Protein AF-Q6WU86-F1 (afdb_monomer_lite)

Secondary structure (DSSP, 8-state):
-HHHHHHHHSSTTS-------------EEEEE-TTS-EEEEESS---EEE--HHHHHHHHHTT-GGGEEE--HHHHH-HHHHHH-GGGGGSB--EETTEE-HHHHHHT--SEEEESSHHHHHHHHHTT--EEE---SSHHHHHHHHHHHHHHH-TTHHHHHHHHHHHHHHHHHHHHHHGGG-S---------SGGGG-

InterPro domains:
  IPR050902 ABC Transporter Solute-Binding [PTHR30535] (2-191)

Foldseek 3Di:
DVVVVVVVVVVVVPPPPPPPPPPVPQDWDWAQFLVRDTFIFGPAFQAEAEADPVVVVLCLLLVNPNRYQEYAPCLLPPPVSCVSPVCSVVHHHQDDPSDGVLVSVVVSVGREYEDADPVVQVSCVVSVHGYHYLDDDDLVSVLVSSCRVLSNNDDCSNVSSVVVNVVSVVVVVVVVVVCVPDPDDDDDDDDPDPVSVD

Radius of gyration: 25.59 Å; chains: 1; bounding box: 46×31×106 Å

Organism: Limosilactobacillus reuteri (NCBI:txid1598)

Sequence (198 aa):
MMKKLLKLLAIFLLFSSIVSSSAMASSTRTVTDMTGEKVKIPNKVNRVADLWHANNQVVLLLGGQNKLVATTPLVKKQHWFTVVDPKIVKVAAPLAGNQIQVEELVKTKSDVVIASDQAQIKESRQAKLPTINAMYTDFTGLKKSVTLTANVLGGNSPRIARPYNKELTNNINLVKQHLKSRESTPTVLHIVNSTDLT

pLDDT: mean 90.06, std 17.12, range [40.56, 98.88]

Structure (mmCIF, N/CA/C/O backbone):
data_AF-Q6WU86-F1
#
_entry.id   AF-Q6WU86-F1
#
loop_
_atom_site.group_PDB
_atom_site.id
_atom_site.type_symbol
_atom_site.label_atom_id
_atom_site.label_alt_id
_atom_site.label_comp_id
_atom_site.label_asym_id
_atom_site.label_entity_id
_atom_site.label_seq_id
_atom_site.pdbx_PDB_ins_code
_atom_site.Cartn_x
_atom_site.Cartn_y
_atom_site.Cartn_z
_atom_site.occupancy
_atom_site.B_iso_or_equiv
_atom_site.auth_seq_id
_atom_site.auth_comp_id
_atom_site.auth_asym_id
_atom_site.auth_atom_id
_atom_site.pdbx_PDB_model_num
ATOM 1 N N . MET A 1 1 ? -21.569 -2.988 76.152 1.00 52.91 1 MET A N 1
ATOM 2 C CA . MET A 1 1 ? -21.979 -3.601 74.863 1.00 52.91 1 MET A CA 1
ATOM 3 C C . MET A 1 1 ? -21.631 -2.776 73.615 1.00 52.91 1 MET A C 1
ATOM 5 O O . MET A 1 1 ? -21.319 -3.381 72.601 1.00 52.91 1 MET A O 1
ATOM 9 N N . MET A 1 2 ? -21.571 -1.438 73.660 1.00 51.06 2 MET A N 1
ATOM 10 C CA . MET A 1 2 ? -21.351 -0.595 72.460 1.00 51.06 2 MET A CA 1
ATOM 11 C C . MET A 1 2 ? -19.929 -0.607 71.854 1.00 51.06 2 MET A C 1
ATOM 13 O O . MET A 1 2 ? -19.769 -0.310 70.677 1.00 51.06 2 MET A O 1
ATOM 17 N N . LYS A 1 3 ? -18.885 -1.013 72.595 1.00 41.66 3 LYS A N 1
ATOM 18 C CA . LYS A 1 3 ? -17.504 -1.082 72.059 1.00 41.66 3 LYS A CA 1
ATOM 19 C C . LYS A 1 3 ? -17.223 -2.321 71.191 1.00 41.66 3 LYS A C 1
ATOM 21 O O . LYS A 1 3 ? -16.278 -2.306 70.410 1.00 41.66 3 LYS A O 1
ATOM 26 N N . LYS A 1 4 ? -18.035 -3.384 71.306 1.00 46.50 4 LYS A N 1
ATOM 27 C CA . LYS A 1 4 ? -17.938 -4.575 70.436 1.00 46.50 4 LYS A CA 1
ATOM 28 C C . LYS A 1 4 ? -18.699 -4.391 69.116 1.00 46.50 4 LYS A C 1
ATOM 30 O O . LYS A 1 4 ? -18.281 -4.948 68.111 1.00 46.50 4 LYS A O 1
ATOM 35 N N . LEU A 1 5 ? -19.736 -3.548 69.102 1.00 44.44 5 LEU A N 1
ATOM 36 C CA . LEU A 1 5 ? -20.520 -3.239 67.901 1.00 44.44 5 LEU A CA 1
ATOM 37 C C . LEU A 1 5 ? -19.773 -2.296 66.937 1.00 44.44 5 LEU A C 1
ATOM 39 O O . LEU A 1 5 ? -19.881 -2.437 65.725 1.00 44.44 5 LEU A O 1
ATOM 43 N N . LEU A 1 6 ? -18.923 -1.406 67.466 1.00 42.81 6 LEU A N 1
ATOM 44 C CA . LEU A 1 6 ? -18.114 -0.488 66.653 1.00 42.81 6 LEU A CA 1
ATOM 45 C C . LEU A 1 6 ? -16.951 -1.180 65.915 1.00 42.81 6 LEU A C 1
ATOM 47 O O . LEU A 1 6 ? -16.523 -0.719 64.863 1.00 42.81 6 LEU A O 1
ATOM 51 N N . LYS A 1 7 ? -16.464 -2.319 66.429 1.00 40.56 7 LYS A N 1
ATOM 52 C CA . LYS A 1 7 ? -15.441 -3.132 65.747 1.00 40.56 7 LYS A CA 1
ATOM 53 C C . LYS A 1 7 ? -16.012 -3.999 64.624 1.00 40.56 7 LYS A C 1
ATOM 55 O O . LYS A 1 7 ? -15.258 -4.394 63.746 1.00 40.56 7 LYS A O 1
ATOM 60 N N . LEU A 1 8 ? -17.322 -4.261 64.624 1.00 41.22 8 LEU A N 1
ATOM 61 C CA . LEU A 1 8 ? -17.974 -5.035 63.565 1.00 41.22 8 LEU A CA 1
ATOM 62 C C . LEU A 1 8 ? -18.318 -4.175 62.337 1.00 41.22 8 LEU A C 1
ATOM 64 O O . LEU A 1 8 ? -18.324 -4.684 61.223 1.00 41.22 8 LEU A O 1
ATOM 68 N N . LEU A 1 9 ? -18.522 -2.864 62.517 1.00 40.94 9 LEU A N 1
ATOM 69 C CA . LEU A 1 9 ? -18.795 -1.931 61.414 1.00 40.94 9 LEU A CA 1
ATOM 70 C C . LEU A 1 9 ? -17.520 -1.453 60.688 1.00 40.94 9 LEU A C 1
ATOM 72 O O . LEU A 1 9 ? -17.581 -1.043 59.535 1.00 40.94 9 LEU A O 1
ATOM 76 N N . ALA A 1 10 ? -16.351 -1.558 61.329 1.00 43.94 10 ALA A N 1
ATOM 77 C CA . ALA A 1 10 ? -15.060 -1.209 60.727 1.00 43.94 10 ALA A CA 1
ATOM 78 C C . ALA A 1 10 ? -14.467 -2.322 59.837 1.00 43.94 10 ALA A C 1
ATOM 80 O O . ALA A 1 10 ? -13.542 -2.066 59.074 1.00 43.94 10 ALA A O 1
ATOM 81 N N . ILE A 1 11 ? -14.996 -3.548 59.908 1.00 46.47 11 ILE A N 1
ATOM 82 C CA . ILE A 1 11 ? -14.493 -4.694 59.127 1.00 46.47 11 ILE A CA 1
ATOM 83 C C . ILE A 1 11 ? -15.208 -4.815 57.770 1.00 46.47 11 ILE A C 1
ATOM 85 O O . ILE A 1 11 ? -14.659 -5.395 56.838 1.00 46.47 11 ILE A O 1
ATOM 89 N N . PHE A 1 12 ? -16.378 -4.188 57.600 1.00 41.75 12 PHE A N 1
ATOM 90 C CA . PHE A 1 12 ? -17.092 -4.182 56.317 1.00 41.75 12 PHE A CA 1
ATOM 91 C C . PHE A 1 12 ? -16.649 -3.053 55.362 1.00 41.75 12 PHE A C 1
ATOM 93 O O . PHE A 1 12 ? -16.987 -3.068 54.184 1.00 41.75 12 PHE A O 1
ATOM 100 N N . LEU A 1 13 ? -15.848 -2.092 55.839 1.00 44.41 13 LEU A N 1
ATOM 101 C CA . LEU A 1 13 ? -15.359 -0.947 55.051 1.00 44.41 13 LEU A CA 1
ATOM 102 C C . LEU A 1 13 ? -13.945 -1.133 54.471 1.00 44.41 13 LEU A C 1
ATOM 104 O O . LEU A 1 13 ? -13.414 -0.217 53.852 1.00 44.41 13 LEU A O 1
ATOM 108 N N . LEU A 1 14 ? -13.344 -2.319 54.617 1.00 44.25 14 LEU A N 1
ATOM 109 C CA . LEU A 1 14 ? -12.006 -2.636 54.088 1.00 44.25 14 LEU A CA 1
ATOM 110 C C . LEU A 1 14 ? -12.009 -3.572 52.868 1.00 44.25 14 LEU A C 1
ATOM 112 O O . LEU A 1 14 ? -10.943 -3.945 52.388 1.00 44.25 14 LEU A O 1
ATOM 116 N N . PHE A 1 15 ? -13.184 -3.906 52.322 1.00 50.41 15 PHE A N 1
ATOM 117 C CA . PHE A 1 15 ? -13.311 -4.759 51.131 1.00 50.41 15 PHE A CA 1
ATOM 118 C C . PHE A 1 15 ? -13.720 -4.019 49.852 1.00 50.41 15 PHE A C 1
ATOM 120 O O . PHE A 1 15 ? -14.072 -4.654 48.862 1.00 50.41 15 PHE A O 1
ATOM 127 N N . SER A 1 16 ? -13.588 -2.689 49.809 1.00 48.38 16 SER A N 1
ATOM 128 C CA . SER A 1 16 ? -13.539 -1.970 48.530 1.00 48.38 16 SER A CA 1
ATOM 129 C C . SER A 1 16 ? -12.133 -2.096 47.944 1.00 48.38 16 SER A C 1
ATOM 131 O O . SER A 1 16 ? -11.390 -1.122 47.822 1.00 48.38 16 SER A O 1
ATOM 133 N N . SER A 1 17 ? -11.753 -3.332 47.613 1.00 49.44 17 SER A N 1
ATOM 134 C CA . SER A 1 17 ? -10.652 -3.579 46.695 1.00 49.44 17 SER A CA 1
ATOM 135 C C . SER A 1 17 ? -11.067 -2.954 45.371 1.00 49.44 17 SER A C 1
ATOM 137 O O . SER A 1 17 ? -11.941 -3.447 44.662 1.00 49.44 17 SER A O 1
ATOM 139 N N . ILE A 1 18 ? -10.495 -1.783 45.099 1.00 52.53 18 ILE A N 1
ATOM 140 C CA . ILE A 1 18 ? -10.546 -1.146 43.795 1.00 52.53 18 ILE A CA 1
ATOM 141 C C . ILE A 1 18 ? -10.041 -2.202 42.822 1.00 52.53 18 ILE A C 1
ATOM 143 O O . ILE A 1 18 ? -8.855 -2.537 42.788 1.00 52.53 18 ILE A O 1
ATOM 147 N N . VAL A 1 19 ? -10.985 -2.774 42.083 1.00 48.12 19 VAL A N 1
ATOM 148 C CA . VAL A 1 19 ? -10.733 -3.593 40.913 1.00 48.12 19 VAL A CA 1
ATOM 149 C C . VAL A 1 19 ? -10.108 -2.635 39.914 1.00 48.12 19 VAL A C 1
ATOM 151 O O . VAL A 1 19 ? -10.794 -1.990 39.122 1.00 48.12 19 VAL A O 1
ATOM 154 N N . SER A 1 20 ? -8.791 -2.468 40.016 1.00 46.88 20 SER A N 1
ATOM 155 C CA . SER A 1 20 ? -7.985 -1.842 38.985 1.00 46.88 20 SER A CA 1
ATOM 156 C C . SER A 1 20 ? -8.167 -2.710 37.756 1.00 46.88 20 SER A C 1
ATOM 158 O O . SER A 1 20 ? -7.482 -3.714 37.577 1.00 46.88 20 SER A O 1
ATOM 160 N N . SER A 1 21 ? -9.151 -2.345 36.937 1.00 47.00 21 SER A N 1
ATOM 161 C CA . SER A 1 21 ? -9.237 -2.782 35.558 1.00 47.00 21 SER A CA 1
ATOM 162 C C . SER A 1 21 ? -7.958 -2.279 34.915 1.00 47.00 21 SER A C 1
ATOM 164 O O . SER A 1 21 ? -7.876 -1.136 34.469 1.00 47.00 21 SER A O 1
ATOM 166 N N . SER A 1 22 ? -6.924 -3.115 34.936 1.00 45.56 22 SER A N 1
ATOM 167 C CA . SER A 1 22 ? -5.793 -2.993 34.044 1.00 45.56 22 SER A CA 1
ATOM 168 C C . SER A 1 22 ? -6.378 -3.144 32.648 1.00 45.56 22 SER A C 1
ATOM 170 O O . SER A 1 22 ? -6.469 -4.234 32.091 1.00 45.56 22 SER A O 1
ATOM 172 N N . ALA A 1 23 ? -6.852 -2.024 32.096 1.00 47.72 23 ALA A N 1
ATOM 173 C CA . ALA A 1 23 ? -7.007 -1.858 30.671 1.00 47.72 23 ALA A CA 1
ATOM 174 C C . ALA A 1 23 ? -5.635 -2.217 30.118 1.00 47.72 23 ALA A C 1
ATOM 176 O O . ALA A 1 23 ? -4.678 -1.458 30.264 1.00 47.72 23 ALA A O 1
ATOM 177 N N . MET A 1 24 ? -5.521 -3.456 29.647 1.00 46.59 24 MET A N 1
ATOM 178 C CA . MET A 1 24 ? -4.310 -4.037 29.110 1.00 46.59 24 MET A CA 1
ATOM 179 C C . MET A 1 24 ? -3.939 -3.104 27.967 1.00 46.59 24 MET A C 1
ATOM 181 O O . MET A 1 24 ? -4.577 -3.138 26.916 1.00 46.59 24 MET A O 1
ATOM 185 N N . ALA A 1 25 ? -3.030 -2.161 28.229 1.00 54.78 25 ALA A N 1
ATOM 186 C CA . ALA A 1 25 ? -2.656 -1.156 27.257 1.00 54.78 25 ALA A CA 1
ATOM 187 C C . ALA A 1 25 ? -2.208 -1.946 26.036 1.00 54.78 25 ALA A C 1
ATOM 189 O O . ALA A 1 25 ? -1.242 -2.708 26.123 1.00 54.78 25 ALA A O 1
ATOM 190 N N . SER A 1 26 ? -2.983 -1.866 24.950 1.00 63.44 26 SER A N 1
ATOM 191 C CA . SER A 1 26 ? -2.703 -2.631 23.744 1.00 63.44 26 SER A CA 1
ATOM 192 C C . SER A 1 26 ? -1.291 -2.269 23.329 1.00 63.44 26 SER A C 1
ATOM 194 O O . SER A 1 26 ? -1.040 -1.148 22.886 1.00 63.44 26 SER A O 1
ATOM 196 N N . SER A 1 27 ? -0.363 -3.198 23.550 1.00 88.25 27 SER A N 1
ATOM 197 C CA . SER A 1 27 ? 1.049 -2.965 23.289 1.00 88.25 27 SER A CA 1
ATOM 198 C C . SER A 1 27 ? 1.215 -2.462 21.852 1.00 88.25 27 SER A C 1
ATOM 200 O O . SER A 1 27 ? 0.609 -2.995 20.918 1.00 88.25 27 SER A O 1
ATOM 202 N N . THR A 1 28 ? 1.957 -1.370 21.690 1.00 96.06 28 THR A N 1
ATOM 203 C CA . THR A 1 28 ? 2.198 -0.737 20.389 1.00 96.06 28 THR A CA 1
ATOM 204 C C . THR A 1 28 ? 3.629 -0.990 19.947 1.00 96.06 28 THR A C 1
ATOM 206 O O . THR A 1 28 ? 4.515 -1.228 20.768 1.00 96.06 28 THR A O 1
ATOM 209 N N . ARG A 1 29 ? 3.853 -0.892 18.639 1.00 96.75 29 ARG A N 1
ATOM 210 C CA . ARG A 1 29 ? 5.178 -0.846 18.023 1.00 96.75 29 ARG A CA 1
ATOM 211 C C . ARG A 1 29 ? 5.266 0.324 17.068 1.00 96.75 29 ARG A C 1
ATOM 213 O O . ARG A 1 29 ? 4.264 0.776 16.515 1.00 96.75 29 ARG A O 1
ATOM 220 N N . THR A 1 30 ? 6.489 0.769 16.843 1.00 97.69 30 THR A N 1
ATOM 221 C CA . THR A 1 30 ? 6.784 1.827 15.884 1.00 97.69 30 THR A CA 1
ATOM 222 C C . THR A 1 30 ? 7.160 1.220 14.542 1.00 97.69 30 THR A C 1
ATOM 224 O O . THR A 1 30 ? 7.946 0.276 14.474 1.00 97.69 30 THR A O 1
ATOM 227 N N . VAL A 1 31 ? 6.622 1.794 13.474 1.00 97.62 31 VAL A N 1
ATOM 228 C CA . VAL A 1 31 ? 7.016 1.535 12.091 1.00 97.62 31 VAL A CA 1
ATOM 229 C C . VAL A 1 31 ? 7.497 2.851 11.488 1.00 97.62 31 VAL A C 1
ATOM 231 O O . VAL A 1 31 ? 6.925 3.899 11.771 1.00 97.62 31 VAL A O 1
ATOM 234 N N . THR A 1 32 ? 8.555 2.804 10.685 1.00 98.38 32 THR A N 1
ATOM 235 C CA . THR A 1 32 ? 9.000 3.952 9.888 1.00 98.38 32 THR A CA 1
ATOM 236 C C . THR A 1 32 ? 8.416 3.828 8.491 1.00 98.38 32 THR A C 1
ATOM 238 O O . THR A 1 32 ? 8.629 2.804 7.842 1.00 98.38 32 THR A O 1
ATOM 241 N N . ASP A 1 33 ? 7.656 4.827 8.058 1.00 98.38 33 ASP A N 1
ATOM 242 C CA . ASP A 1 33 ? 6.978 4.811 6.764 1.00 98.38 33 ASP A CA 1
ATOM 243 C C . ASP A 1 33 ? 7.895 5.259 5.606 1.00 98.38 33 ASP A C 1
ATOM 245 O O . ASP A 1 33 ? 9.083 5.534 5.802 1.00 98.38 33 ASP A O 1
ATOM 249 N N . MET A 1 34 ? 7.365 5.316 4.380 1.00 98.25 34 MET A N 1
ATOM 250 C CA . MET A 1 34 ? 8.151 5.654 3.183 1.00 98.25 34 MET A CA 1
ATOM 251 C C . MET A 1 34 ? 8.659 7.104 3.151 1.00 98.25 34 MET A C 1
ATOM 253 O O . MET A 1 34 ? 9.551 7.410 2.361 1.00 98.25 34 MET A O 1
ATOM 257 N N . THR A 1 35 ? 8.144 7.980 4.020 1.00 97.31 35 THR A N 1
ATOM 258 C CA . THR A 1 35 ? 8.614 9.367 4.187 1.00 97.31 35 THR A CA 1
ATOM 259 C C . THR A 1 35 ? 9.615 9.527 5.332 1.00 97.31 35 THR A C 1
ATOM 261 O O . THR A 1 35 ? 10.158 10.610 5.532 1.00 97.31 35 THR A O 1
ATOM 264 N N . GLY A 1 36 ? 9.901 8.448 6.070 1.00 97.56 36 GLY A N 1
ATOM 265 C CA . GLY A 1 36 ? 10.776 8.468 7.243 1.00 97.56 36 GLY A CA 1
ATOM 266 C C . GLY A 1 36 ? 10.044 8.766 8.554 1.00 97.56 36 GLY A C 1
ATOM 267 O O . GLY A 1 36 ? 10.675 8.794 9.615 1.00 97.56 36 GLY A O 1
ATOM 268 N N . GLU A 1 37 ? 8.723 8.943 8.523 1.00 97.56 37 GLU A N 1
ATOM 269 C CA . GLU A 1 37 ? 7.938 9.226 9.717 1.00 97.56 37 GLU A CA 1
ATOM 270 C C . GLU A 1 37 ? 7.780 7.979 10.594 1.00 97.56 37 GLU A C 1
ATOM 272 O O . GLU A 1 37 ? 7.515 6.876 10.114 1.00 97.56 37 GLU A O 1
ATOM 277 N N . LYS A 1 38 ? 7.937 8.150 11.911 1.00 98.00 38 LYS A N 1
ATOM 278 C CA . LYS A 1 38 ? 7.746 7.091 12.908 1.00 98.00 38 LYS A CA 1
ATOM 279 C C . LYS A 1 38 ? 6.293 7.060 13.371 1.00 98.00 38 LYS A C 1
ATOM 281 O O . LYS A 1 38 ? 5.867 7.913 14.144 1.00 98.00 38 LYS A O 1
ATOM 286 N N . VAL A 1 39 ? 5.564 6.025 12.978 1.00 98.12 39 VAL A N 1
ATOM 287 C CA . VAL A 1 39 ? 4.147 5.842 13.301 1.00 98.12 39 VAL A CA 1
ATOM 288 C C . VAL A 1 39 ? 3.987 4.716 14.318 1.00 98.12 39 VAL A C 1
ATOM 290 O O . VAL A 1 39 ? 4.493 3.609 14.122 1.00 98.12 39 VAL A O 1
ATOM 293 N N . LYS A 1 40 ? 3.277 4.986 15.418 1.00 98.00 40 LYS A N 1
ATOM 294 C CA . LYS A 1 40 ? 2.908 3.965 16.408 1.00 98.00 40 LYS A CA 1
ATOM 295 C C . LYS A 1 40 ? 1.645 3.241 15.951 1.00 98.00 40 LYS A C 1
ATOM 297 O O . LYS A 1 40 ? 0.620 3.879 15.743 1.00 98.00 40 LYS A O 1
ATOM 302 N N . ILE A 1 41 ? 1.714 1.920 15.847 1.00 98.12 41 ILE A N 1
ATOM 303 C CA . ILE A 1 41 ? 0.589 1.043 15.498 1.00 98.12 41 ILE A CA 1
ATOM 304 C C . ILE A 1 41 ? 0.440 -0.068 16.549 1.00 98.12 41 ILE A C 1
ATOM 306 O O . ILE A 1 41 ? 1.401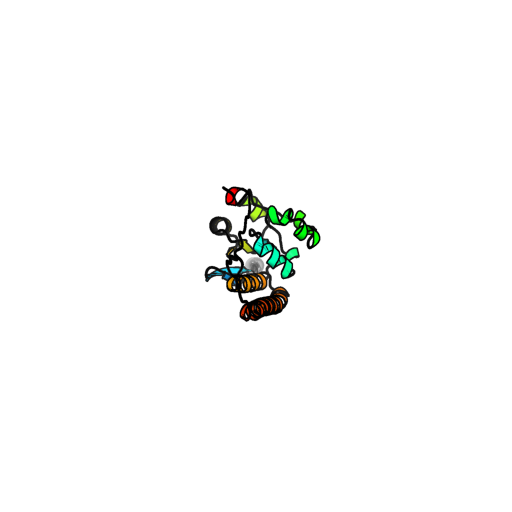 -0.350 17.274 1.00 98.12 41 ILE A O 1
ATOM 310 N N . PRO A 1 42 ? -0.722 -0.734 16.654 1.00 97.44 42 PRO A N 1
ATOM 311 C CA . PRO A 1 42 ? -0.864 -1.905 17.516 1.00 97.44 42 PRO A CA 1
ATOM 312 C C . PRO A 1 42 ? 0.156 -3.002 17.177 1.00 97.44 42 PRO A C 1
ATOM 314 O O . PRO A 1 42 ? 0.507 -3.215 16.013 1.00 97.44 42 PRO A O 1
ATOM 317 N N . ASN A 1 43 ? 0.612 -3.752 18.186 1.00 95.75 43 ASN A N 1
ATOM 318 C CA . ASN A 1 43 ? 1.530 -4.875 17.973 1.00 95.75 43 ASN A CA 1
ATOM 319 C C . ASN A 1 43 ? 0.947 -5.921 17.020 1.00 95.75 43 ASN A C 1
ATOM 321 O O . ASN A 1 43 ? 1.658 -6.439 16.157 1.00 95.75 43 ASN A O 1
ATOM 325 N N . LYS A 1 44 ? -0.359 -6.182 17.133 1.00 97.00 44 LYS A N 1
ATOM 326 C CA . LYS A 1 44 ? -1.104 -7.063 16.236 1.00 97.00 44 LYS A CA 1
ATOM 327 C C . LYS A 1 44 ? -2.105 -6.248 15.422 1.00 97.00 44 LYS A C 1
ATOM 329 O O . LYS A 1 44 ? -3.083 -5.756 15.968 1.00 97.00 44 LYS A O 1
ATOM 334 N N . VAL A 1 45 ? -1.873 -6.170 14.115 1.00 98.25 45 VAL A N 1
ATOM 335 C CA . VAL A 1 45 ? -2.789 -5.556 13.145 1.00 98.25 45 VAL A CA 1
ATOM 336 C C . VAL A 1 45 ? -3.717 -6.631 12.585 1.00 98.25 45 VAL A C 1
ATOM 338 O O . VAL A 1 45 ? -3.249 -7.623 12.017 1.00 98.25 45 VAL A O 1
ATOM 341 N N . ASN A 1 46 ? -5.024 -6.441 12.729 1.00 98.25 46 ASN A N 1
ATOM 342 C CA . ASN A 1 46 ? -6.078 -7.304 12.191 1.00 98.25 46 ASN A CA 1
ATOM 343 C C . ASN A 1 46 ? -6.988 -6.570 11.197 1.00 98.25 46 ASN A C 1
ATOM 345 O O . ASN A 1 46 ? -7.639 -7.231 10.394 1.00 98.25 46 ASN A O 1
ATOM 349 N N . ARG A 1 47 ? -7.037 -5.235 11.249 1.00 98.75 47 ARG A N 1
ATOM 350 C CA . ARG A 1 47 ? -7.904 -4.386 10.427 1.00 98.75 47 ARG A CA 1
ATOM 351 C C . ARG A 1 47 ? -7.070 -3.307 9.739 1.00 98.75 47 ARG A C 1
ATOM 353 O O . ARG A 1 47 ? -6.529 -2.430 10.403 1.00 98.75 47 ARG A O 1
ATOM 360 N N . VAL A 1 48 ? -6.971 -3.362 8.419 1.00 98.88 48 VAL A N 1
ATOM 361 C CA . VAL A 1 48 ? -6.230 -2.404 7.590 1.00 98.88 48 VAL A CA 1
ATOM 362 C C . VAL A 1 48 ? -7.207 -1.654 6.698 1.00 98.88 48 VAL A C 1
ATOM 364 O O . VAL A 1 48 ? -8.006 -2.270 5.994 1.00 98.88 48 VAL A O 1
ATOM 367 N N . ALA A 1 49 ? -7.136 -0.330 6.723 1.00 98.81 49 ALA A N 1
ATOM 368 C CA . ALA A 1 49 ? -7.736 0.510 5.698 1.00 98.81 49 ALA A CA 1
ATOM 369 C C . ALA A 1 49 ? -6.646 0.883 4.688 1.00 98.81 49 ALA A C 1
ATOM 371 O O . ALA A 1 49 ? -5.704 1.579 5.047 1.00 98.81 49 ALA A O 1
ATOM 372 N N . ASP A 1 50 ? -6.738 0.407 3.449 1.00 98.69 50 ASP A N 1
ATOM 373 C CA . ASP A 1 50 ? -5.755 0.708 2.404 1.00 98.69 50 ASP A CA 1
ATOM 374 C C . ASP A 1 50 ? -6.370 1.604 1.326 1.00 98.69 50 ASP A C 1
ATOM 376 O O . ASP A 1 50 ? -7.103 1.151 0.442 1.00 98.69 50 ASP A O 1
ATOM 380 N N . LEU A 1 51 ? -6.064 2.895 1.413 1.00 98.38 51 LEU A N 1
ATOM 381 C CA . LEU A 1 51 ? -6.613 3.944 0.562 1.00 98.38 51 LEU A CA 1
ATOM 382 C C . LEU A 1 51 ? -5.809 4.146 -0.730 1.00 98.38 51 LEU A C 1
ATOM 384 O O . LEU A 1 51 ? -6.111 5.061 -1.493 1.00 98.38 51 LEU A O 1
ATOM 388 N N . TRP A 1 52 ? -4.819 3.291 -1.023 1.00 97.69 52 TRP A N 1
ATOM 389 C CA . TRP A 1 52 ? -4.009 3.407 -2.233 1.00 97.69 52 TRP A CA 1
ATOM 390 C C . TRP A 1 52 ? -4.108 2.181 -3.145 1.00 97.69 52 TRP A C 1
ATOM 392 O O . TRP A 1 52 ? -3.823 1.046 -2.758 1.00 97.69 52 TRP A O 1
ATOM 402 N N . HIS A 1 53 ? -4.466 2.410 -4.412 1.00 95.06 53 HIS A N 1
ATOM 403 C CA . HIS A 1 53 ? -4.699 1.345 -5.392 1.00 95.06 53 HIS A CA 1
ATOM 404 C C . HIS A 1 53 ? -3.512 0.385 -5.555 1.00 95.06 53 HIS A C 1
ATOM 406 O O . HIS A 1 53 ? -3.714 -0.825 -5.642 1.00 95.06 53 HIS A O 1
ATOM 412 N N . ALA A 1 54 ? -2.283 0.908 -5.600 1.00 96.25 54 ALA A N 1
ATOM 413 C CA . ALA A 1 54 ? -1.099 0.085 -5.834 1.00 96.25 54 ALA A CA 1
ATOM 414 C C . ALA A 1 54 ? -0.767 -0.795 -4.619 1.00 96.25 54 ALA A C 1
ATOM 416 O O . ALA A 1 54 ? -0.485 -1.983 -4.776 1.00 96.25 54 ALA A O 1
ATOM 417 N N . ASN A 1 55 ? -0.879 -0.257 -3.399 1.00 98.31 55 ASN A N 1
ATOM 418 C CA . ASN A 1 55 ? -0.586 -1.034 -2.196 1.00 98.31 55 ASN A CA 1
ATOM 419 C C . ASN A 1 55 ? -1.637 -2.111 -1.905 1.00 98.31 55 ASN A C 1
ATOM 421 O O . ASN A 1 55 ? -1.275 -3.159 -1.378 1.00 98.31 55 ASN A O 1
ATOM 425 N N . ASN A 1 56 ? -2.884 -1.956 -2.358 1.00 98.25 56 ASN A N 1
ATOM 426 C CA . ASN A 1 56 ? -3.872 -3.035 -2.252 1.00 98.25 56 ASN A CA 1
ATOM 427 C C . ASN A 1 56 ? -3.398 -4.321 -2.964 1.00 98.25 56 ASN A C 1
ATOM 429 O O . ASN A 1 56 ? -3.638 -5.427 -2.479 1.00 98.25 56 ASN A O 1
ATOM 433 N N . GLN A 1 57 ? -2.663 -4.195 -4.077 1.00 97.69 57 GLN A N 1
ATOM 434 C CA . GLN A 1 57 ? -2.056 -5.339 -4.775 1.00 97.69 57 GLN A CA 1
ATOM 435 C C . GLN A 1 57 ? -0.926 -5.966 -3.948 1.00 97.69 57 GLN A C 1
ATOM 437 O O . GLN A 1 57 ? -0.788 -7.187 -3.902 1.00 97.69 57 GLN A O 1
ATOM 442 N N . VAL A 1 58 ? -0.152 -5.139 -3.239 1.00 98.56 58 VAL A N 1
ATOM 443 C CA . VAL A 1 58 ? 0.882 -5.586 -2.294 1.00 98.56 58 VAL A CA 1
ATOM 444 C C . VAL A 1 58 ? 0.250 -6.318 -1.106 1.00 98.56 58 VAL A C 1
ATOM 446 O O . VAL A 1 58 ? 0.743 -7.368 -0.703 1.00 98.56 58 VAL A O 1
ATOM 449 N N . VAL A 1 59 ? -0.867 -5.827 -0.562 1.00 98.56 59 VAL A N 1
ATOM 450 C CA . VAL A 1 59 ? -1.608 -6.517 0.506 1.00 98.56 59 VAL A CA 1
ATOM 451 C C . VAL A 1 59 ? -2.089 -7.890 0.037 1.00 98.56 59 VAL A C 1
ATOM 453 O O . VAL A 1 59 ? -1.933 -8.866 0.774 1.00 98.56 59 VAL A O 1
ATOM 456 N N . LEU A 1 60 ? -2.617 -7.983 -1.186 1.00 97.94 60 LEU A N 1
ATOM 457 C CA . LEU A 1 60 ? -3.054 -9.245 -1.780 1.00 97.94 60 LEU A CA 1
ATOM 458 C C . LEU A 1 60 ? -1.885 -10.226 -1.972 1.00 97.94 60 LEU A C 1
ATOM 460 O O . LEU A 1 60 ? -1.967 -11.362 -1.509 1.00 97.94 60 LEU A O 1
ATOM 464 N N . LEU A 1 61 ? -0.775 -9.769 -2.566 1.00 98.06 61 LEU A N 1
ATOM 465 C CA . LEU A 1 61 ? 0.473 -10.535 -2.712 1.00 98.06 61 LEU A CA 1
ATOM 466 C C . LEU A 1 61 ? 0.933 -11.136 -1.376 1.00 98.06 61 LEU A C 1
ATOM 468 O O . LEU A 1 61 ? 1.380 -12.279 -1.312 1.00 98.06 61 LEU A O 1
ATOM 472 N N . LEU A 1 62 ? 0.833 -10.358 -0.301 1.00 98.69 62 LEU A N 1
ATOM 473 C CA . LEU A 1 62 ? 1.303 -10.737 1.027 1.00 98.69 62 LEU A CA 1
ATOM 474 C C . LEU A 1 62 ? 0.309 -11.607 1.814 1.00 98.69 62 LEU A C 1
ATOM 476 O O . LEU A 1 62 ? 0.577 -11.934 2.972 1.00 98.69 62 LEU A O 1
ATOM 480 N N . GLY A 1 63 ? -0.827 -11.986 1.218 1.00 97.75 63 GLY A N 1
ATOM 481 C CA . GLY A 1 63 ? -1.867 -12.778 1.880 1.00 97.75 63 GLY A CA 1
ATOM 482 C C . GLY A 1 63 ? -2.639 -12.001 2.956 1.00 97.75 63 GLY A C 1
ATOM 483 O O . GLY A 1 63 ? -3.182 -12.591 3.893 1.00 97.75 63 GLY A O 1
ATOM 484 N N . GLY A 1 64 ? -2.638 -10.668 2.874 1.00 98.00 64 GLY A N 1
ATOM 485 C CA . GLY A 1 64 ? -3.245 -9.766 3.849 1.00 98.00 64 GLY A CA 1
ATOM 486 C C . GLY A 1 64 ? -4.711 -9.418 3.584 1.00 98.00 64 GLY A C 1
ATOM 487 O O . GLY A 1 64 ? -5.296 -8.691 4.382 1.00 98.00 64 GLY A O 1
ATOM 488 N N . GLN A 1 65 ? -5.324 -9.928 2.514 1.00 96.06 65 GLN A N 1
ATOM 489 C CA . GLN A 1 65 ? -6.659 -9.529 2.054 1.00 96.06 65 GLN A CA 1
ATOM 490 C C . GLN A 1 65 ? -7.760 -9.708 3.110 1.00 96.06 65 GLN A C 1
ATOM 492 O O . GLN A 1 65 ? -8.630 -8.855 3.248 1.00 96.06 65 GLN A O 1
ATOM 497 N N . ASN A 1 66 ? -7.670 -10.737 3.961 1.00 97.31 66 ASN A N 1
ATOM 498 C CA . ASN A 1 66 ? -8.631 -10.952 5.054 1.00 97.31 66 ASN A CA 1
ATOM 499 C C . ASN A 1 66 ? -8.573 -9.871 6.151 1.00 97.31 66 ASN A C 1
ATOM 501 O O . ASN A 1 66 ? -9.451 -9.831 7.011 1.00 97.31 66 ASN A O 1
ATOM 505 N N . LYS A 1 67 ? -7.535 -9.025 6.159 1.00 98.56 67 LYS A N 1
ATOM 506 C CA . LYS A 1 67 ? -7.398 -7.894 7.084 1.00 98.56 67 LYS A CA 1
ATOM 507 C C . LYS A 1 67 ? -7.950 -6.592 6.508 1.00 98.56 67 LYS A C 1
ATOM 509 O O . LYS A 1 67 ? -8.065 -5.629 7.260 1.00 98.56 67 LYS A O 1
ATOM 514 N N . LEU A 1 68 ? -8.267 -6.526 5.212 1.00 98.56 68 LEU A N 1
ATOM 515 C CA . LEU A 1 68 ? -8.771 -5.305 4.586 1.00 98.56 68 LEU A CA 1
ATOM 516 C C . LEU A 1 68 ? -10.193 -5.004 5.066 1.00 98.56 68 LEU A C 1
ATOM 518 O O . LEU A 1 68 ? -11.123 -5.777 4.846 1.00 98.56 68 LEU A O 1
ATOM 522 N N . VAL A 1 69 ? -10.356 -3.856 5.720 1.00 98.69 69 VAL A N 1
ATOM 523 C CA . VAL A 1 69 ? -11.655 -3.338 6.182 1.00 98.69 69 VAL A CA 1
ATOM 524 C C . VAL A 1 69 ? -12.097 -2.108 5.396 1.00 98.69 69 VAL A C 1
ATOM 526 O O . VAL A 1 69 ? -13.293 -1.840 5.317 1.00 98.69 69 VAL A O 1
ATOM 529 N N . ALA A 1 70 ? -11.148 -1.421 4.760 1.00 98.56 70 ALA A N 1
ATOM 530 C CA . ALA A 1 70 ? -11.387 -0.427 3.727 1.00 98.56 70 ALA A CA 1
ATOM 531 C C . ALA A 1 70 ? -10.376 -0.602 2.588 1.00 98.56 70 ALA A C 1
ATOM 533 O O . ALA A 1 70 ? -9.219 -0.956 2.816 1.00 98.56 70 ALA A O 1
ATOM 534 N N . THR A 1 71 ? -10.837 -0.340 1.373 1.00 98.25 71 THR A N 1
ATOM 535 C CA . THR A 1 71 ? -10.064 -0.308 0.134 1.00 98.25 71 THR A CA 1
ATOM 536 C C . THR A 1 71 ? -10.483 0.928 -0.677 1.00 98.25 71 THR A C 1
ATOM 538 O O . THR A 1 71 ? -11.123 1.846 -0.164 1.00 98.25 71 THR A O 1
ATOM 541 N N . THR A 1 72 ? -10.163 0.956 -1.963 1.00 97.44 72 THR A N 1
ATOM 542 C CA . THR A 1 72 ? -10.524 2.033 -2.884 1.00 97.44 72 THR A CA 1
ATOM 543 C C . THR A 1 72 ? -11.650 1.618 -3.841 1.00 97.44 72 THR A C 1
ATOM 545 O O . THR A 1 72 ? -11.759 0.435 -4.180 1.00 97.44 72 THR A O 1
ATOM 548 N N . PRO A 1 73 ? -12.457 2.563 -4.364 1.00 96.50 73 PRO A N 1
ATOM 549 C CA . PRO A 1 73 ? -13.501 2.250 -5.342 1.00 96.50 73 PRO A CA 1
ATOM 550 C C . PRO A 1 73 ? -12.982 1.532 -6.597 1.00 96.50 73 PRO A C 1
ATOM 552 O O . PRO A 1 73 ? -13.666 0.653 -7.118 1.00 96.50 73 PRO A O 1
ATOM 555 N N . LEU A 1 74 ? -11.772 1.875 -7.060 1.00 95.12 74 LEU A N 1
ATOM 556 C CA . LEU A 1 74 ? -11.132 1.242 -8.218 1.00 95.12 74 LEU A CA 1
ATOM 557 C C . LEU A 1 74 ? -10.825 -0.233 -7.944 1.00 95.12 74 LEU A C 1
ATOM 559 O O . LEU A 1 74 ? -11.198 -1.089 -8.740 1.00 95.12 74 LEU A O 1
ATOM 563 N N . VAL A 1 75 ? -10.198 -0.546 -6.806 1.00 96.75 75 VAL A N 1
ATOM 564 C CA . VAL A 1 75 ? -9.807 -1.923 -6.457 1.00 96.75 75 VAL A CA 1
ATOM 565 C C . VAL A 1 75 ? -11.029 -2.837 -6.338 1.00 96.75 75 VAL A C 1
ATOM 567 O O . VAL A 1 75 ? -10.990 -3.965 -6.819 1.00 96.75 75 VAL A O 1
ATOM 570 N N . LYS A 1 76 ? -12.153 -2.334 -5.807 1.00 95.50 76 LYS A N 1
ATOM 571 C CA . LYS A 1 76 ? -13.414 -3.097 -5.736 1.00 95.50 76 LYS A CA 1
ATOM 572 C C . LYS A 1 76 ? -13.982 -3.500 -7.096 1.00 95.50 76 LYS A C 1
ATOM 574 O O . LYS A 1 76 ? -14.721 -4.476 -7.168 1.00 95.50 76 LYS A O 1
ATOM 579 N N . LYS A 1 77 ? -13.722 -2.702 -8.134 1.00 95.25 77 LYS A N 1
ATOM 580 C CA . LYS A 1 77 ? -14.308 -2.858 -9.475 1.00 95.25 77 LYS A CA 1
ATOM 581 C C . LYS A 1 77 ? -13.339 -3.480 -10.477 1.00 95.25 77 LYS A C 1
ATOM 583 O O . LYS A 1 77 ? -13.763 -3.889 -11.552 1.00 95.25 77 LYS A O 1
ATOM 588 N N . GLN A 1 78 ? -12.050 -3.527 -10.150 1.00 95.81 78 GLN A N 1
ATOM 589 C CA . GLN A 1 78 ? -11.024 -4.034 -11.044 1.00 95.81 78 GLN A CA 1
ATOM 590 C C . GLN A 1 78 ? -11.193 -5.544 -11.243 1.00 95.81 78 GLN A C 1
ATOM 592 O O . GLN A 1 78 ? -11.042 -6.322 -10.301 1.00 95.81 78 GLN A O 1
ATOM 597 N N . HIS A 1 79 ? -11.479 -5.954 -12.479 1.00 96.06 79 HIS A N 1
ATOM 598 C CA . HIS A 1 79 ? -11.915 -7.313 -12.792 1.00 96.06 79 HIS A CA 1
ATOM 599 C C . HIS A 1 79 ? -10.921 -8.370 -12.301 1.00 96.06 79 HIS A C 1
ATOM 601 O O . HIS A 1 79 ? -11.297 -9.262 -11.542 1.00 96.06 79 HIS A O 1
ATOM 607 N N . TRP A 1 80 ? -9.637 -8.226 -12.639 1.00 96.44 80 TRP A N 1
ATOM 608 C CA . TRP A 1 80 ? -8.620 -9.194 -12.223 1.00 96.44 80 TRP A CA 1
ATOM 609 C C . TRP A 1 80 ? -8.511 -9.304 -10.695 1.00 96.44 80 TRP A C 1
ATOM 611 O O . TRP A 1 80 ? -8.321 -10.397 -10.169 1.00 96.44 80 TRP A O 1
ATOM 621 N N . PHE A 1 81 ? -8.692 -8.195 -9.968 1.00 97.19 81 PHE A N 1
ATOM 622 C CA . PHE A 1 81 ? -8.625 -8.198 -8.509 1.00 97.19 81 PHE A CA 1
ATOM 623 C C . PHE A 1 81 ? -9.801 -8.989 -7.932 1.00 97.19 81 PHE A C 1
ATOM 625 O O . PHE A 1 81 ? -9.607 -9.810 -7.043 1.00 97.19 81 PHE A O 1
ATOM 632 N N . THR A 1 82 ? -11.005 -8.816 -8.490 1.00 96.31 82 THR A N 1
ATOM 633 C CA . THR A 1 82 ? -12.199 -9.574 -8.073 1.00 96.31 82 THR A CA 1
ATOM 634 C C . THR A 1 82 ? -12.136 -11.062 -8.417 1.00 96.31 82 THR A C 1
ATOM 636 O O . THR A 1 82 ? -12.788 -11.860 -7.752 1.00 96.31 82 THR A O 1
ATOM 639 N N . VAL A 1 83 ? -11.341 -11.457 -9.417 1.00 97.00 83 VAL A N 1
ATOM 640 C CA . VAL A 1 83 ? -11.094 -12.873 -9.731 1.00 97.00 83 VAL A CA 1
ATOM 641 C C . VAL A 1 83 ? -10.199 -13.515 -8.666 1.00 97.00 83 VAL A C 1
ATOM 643 O O . VAL A 1 83 ? -10.469 -14.632 -8.233 1.00 97.00 83 VAL A O 1
ATOM 646 N N . VAL A 1 84 ? -9.156 -12.809 -8.216 1.00 96.94 84 VAL A N 1
ATOM 647 C CA . VAL A 1 84 ? -8.194 -13.334 -7.229 1.00 96.94 84 VAL A CA 1
ATOM 648 C C . VAL A 1 84 ? -8.719 -13.225 -5.791 1.00 96.94 84 VAL A C 1
ATOM 650 O O . VAL A 1 84 ? -8.537 -14.147 -4.997 1.00 96.94 84 VAL A O 1
ATOM 653 N N . ASP A 1 85 ? -9.398 -12.128 -5.450 1.00 97.50 85 ASP A N 1
ATOM 654 C CA . ASP A 1 85 ? -10.087 -11.930 -4.172 1.00 97.50 85 ASP A CA 1
ATOM 655 C C . ASP A 1 85 ? -11.546 -11.489 -4.388 1.00 97.50 85 ASP A C 1
ATOM 657 O O . ASP A 1 85 ? -11.867 -10.300 -4.315 1.00 97.50 85 ASP A O 1
ATOM 661 N N . PRO A 1 86 ? -12.480 -12.437 -4.585 1.00 97.19 86 PRO A N 1
ATOM 662 C CA . PRO A 1 86 ? -13.894 -12.115 -4.772 1.00 97.19 86 PRO A CA 1
ATOM 663 C C . PRO A 1 86 ? -14.532 -11.384 -3.586 1.00 97.19 86 PRO A C 1
ATOM 665 O O . PRO A 1 86 ? -15.571 -10.741 -3.742 1.00 97.19 86 PRO A O 1
ATOM 668 N N . LYS A 1 87 ? -13.950 -11.465 -2.380 1.00 97.00 87 LYS A N 1
ATOM 669 C CA . LYS A 1 87 ? -14.508 -10.813 -1.186 1.00 97.00 87 LYS A CA 1
ATOM 670 C C . LYS A 1 87 ? -14.270 -9.304 -1.187 1.00 97.00 87 LYS A C 1
ATOM 672 O O . LYS A 1 87 ? -14.999 -8.599 -0.484 1.00 97.00 87 LYS A O 1
ATOM 677 N N . ILE A 1 88 ? -13.342 -8.798 -2.005 1.00 97.81 88 ILE A N 1
ATOM 678 C CA . ILE A 1 88 ? -13.006 -7.370 -2.085 1.00 97.81 88 ILE A CA 1
ATOM 679 C C . ILE A 1 88 ? -14.225 -6.487 -2.378 1.00 97.81 88 ILE A C 1
ATOM 681 O O . ILE A 1 88 ? -14.338 -5.373 -1.868 1.00 97.81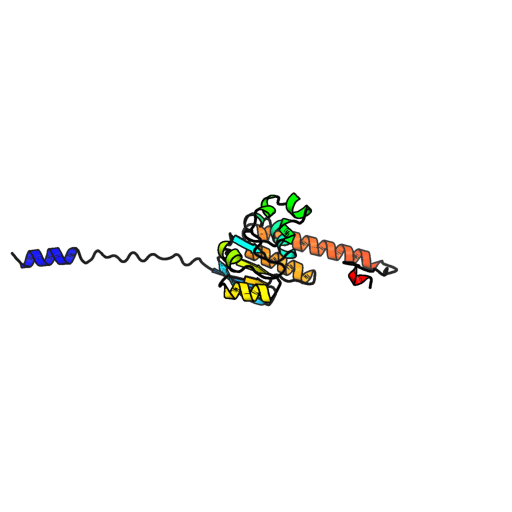 88 ILE A O 1
ATOM 685 N N . VAL A 1 89 ? -15.205 -7.007 -3.127 1.00 97.25 89 VAL A N 1
ATOM 686 C CA . VAL A 1 89 ? -16.438 -6.285 -3.483 1.00 97.25 89 VAL A CA 1
ATOM 687 C C . VAL A 1 89 ? -17.267 -5.894 -2.252 1.00 97.25 89 VAL A C 1
ATOM 689 O O . VAL A 1 89 ? -18.035 -4.930 -2.299 1.00 97.25 89 VAL A O 1
ATOM 692 N N . LYS A 1 90 ? -17.085 -6.600 -1.127 1.00 97.38 90 LYS A N 1
ATOM 693 C CA . LYS A 1 90 ? -17.775 -6.351 0.147 1.00 97.38 90 LYS A CA 1
ATOM 694 C C . LYS A 1 90 ? -16.999 -5.428 1.091 1.00 97.38 90 LYS A C 1
ATOM 696 O O . LYS A 1 90 ? -17.586 -4.928 2.044 1.00 97.38 90 LYS A O 1
ATOM 701 N N . VAL A 1 91 ? -15.711 -5.183 0.843 1.00 98.19 91 VAL A N 1
ATOM 702 C CA . VAL A 1 91 ? -14.877 -4.295 1.672 1.00 98.19 91 VAL A CA 1
ATOM 703 C C . VAL A 1 91 ? -15.349 -2.845 1.505 1.00 98.19 91 VAL A C 1
ATOM 705 O O . VAL A 1 91 ? -15.779 -2.454 0.416 1.00 98.19 91 VAL A O 1
ATOM 708 N N . ALA A 1 92 ? -15.320 -2.036 2.568 1.00 98.19 92 ALA A N 1
ATOM 709 C CA . ALA A 1 92 ? -15.722 -0.631 2.479 1.00 98.19 92 ALA A CA 1
ATOM 710 C C . ALA A 1 92 ? -14.799 0.148 1.524 1.00 98.19 92 ALA A C 1
ATOM 712 O O . ALA A 1 92 ? -13.633 -0.198 1.359 1.00 98.19 92 ALA A O 1
ATOM 713 N N . ALA A 1 93 ? -15.303 1.208 0.896 1.00 97.69 93 ALA A N 1
ATOM 714 C CA . ALA A 1 93 ? -14.488 2.113 0.084 1.00 97.69 93 ALA A CA 1
ATOM 715 C C . ALA A 1 93 ? -14.835 3.564 0.437 1.00 97.69 93 ALA A C 1
ATOM 717 O O . ALA A 1 93 ? -15.662 4.166 -0.247 1.00 97.69 93 ALA A O 1
ATOM 718 N N . PRO A 1 94 ? -14.258 4.112 1.522 1.00 97.31 94 PRO A N 1
ATOM 719 C CA . PRO A 1 94 ? -14.627 5.415 2.071 1.00 97.31 94 PRO A CA 1
ATOM 720 C C . PRO A 1 94 ? -13.965 6.566 1.293 1.00 97.31 94 PRO A C 1
ATOM 722 O O . PRO A 1 94 ? -13.363 7.455 1.887 1.00 97.31 94 PRO A O 1
ATOM 725 N N . LEU A 1 95 ? -14.037 6.535 -0.039 1.00 95.38 95 LEU A N 1
ATOM 726 C CA . LEU A 1 95 ? -13.504 7.571 -0.920 1.00 95.38 95 LEU A CA 1
ATOM 727 C C . LEU A 1 95 ? -14.585 8.031 -1.902 1.00 95.38 95 LEU A C 1
ATOM 729 O O . LEU A 1 95 ? -15.189 7.207 -2.592 1.00 95.38 95 LEU A O 1
ATOM 733 N N . ALA A 1 96 ? -14.775 9.346 -2.002 1.00 91.50 96 ALA A N 1
ATOM 734 C CA . ALA A 1 96 ? -15.511 9.987 -3.089 1.00 91.50 96 ALA A CA 1
ATOM 735 C C . ALA A 1 96 ? -14.491 10.673 -4.007 1.00 91.50 96 ALA A C 1
ATOM 737 O O . ALA A 1 96 ? -13.920 11.708 -3.664 1.00 91.50 96 ALA A O 1
ATOM 738 N N . GLY A 1 97 ? -14.177 10.043 -5.142 1.00 86.81 97 GLY A N 1
ATOM 739 C CA . GLY A 1 97 ? -12.980 10.405 -5.905 1.00 86.81 97 GLY A CA 1
ATOM 740 C C . GLY A 1 97 ? -11.725 10.181 -5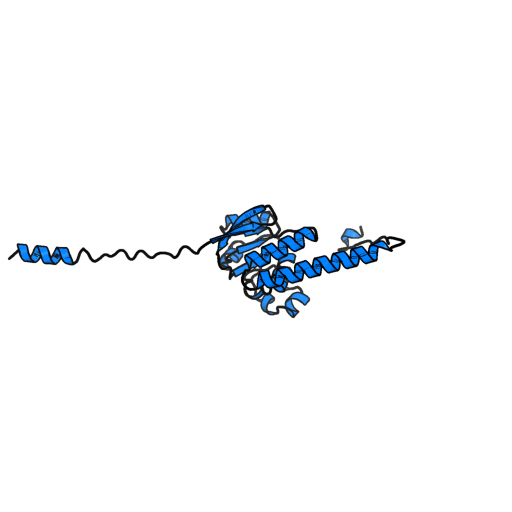.055 1.00 86.81 97 GLY A C 1
ATOM 741 O O . GLY A 1 97 ? -11.495 9.064 -4.595 1.00 86.81 97 GLY A O 1
ATOM 742 N N . ASN A 1 98 ? -10.956 11.246 -4.811 1.00 84.94 98 ASN A N 1
ATOM 743 C CA . ASN A 1 98 ? -9.763 11.213 -3.953 1.00 84.94 98 ASN A CA 1
ATOM 744 C C . ASN A 1 98 ? -10.024 11.673 -2.508 1.00 84.94 98 ASN A C 1
ATOM 746 O O . ASN A 1 98 ? -9.114 11.599 -1.684 1.00 84.94 98 ASN A O 1
ATOM 750 N N . GLN A 1 99 ? -11.234 12.144 -2.192 1.00 93.62 99 GLN A N 1
ATOM 751 C CA . GLN A 1 99 ? -11.571 12.688 -0.878 1.00 93.62 99 GLN A CA 1
ATOM 752 C C . GLN A 1 99 ? -12.028 11.585 0.081 1.00 93.62 99 GLN A C 1
ATOM 754 O O . GLN A 1 99 ? -12.898 10.780 -0.272 1.00 93.62 99 GLN A O 1
ATOM 759 N N . ILE A 1 100 ? -11.488 11.575 1.305 1.00 96.69 100 ILE A N 1
ATOM 760 C CA . ILE A 1 100 ? -11.905 10.626 2.340 1.00 96.69 100 ILE A CA 1
ATOM 761 C C . ILE A 1 100 ? -13.301 10.982 2.844 1.00 96.69 100 ILE A C 1
ATOM 763 O O . ILE A 1 100 ? -13.614 12.121 3.168 1.00 96.69 100 ILE A O 1
ATOM 767 N N . GLN A 1 101 ? -14.146 9.965 2.956 1.00 97.75 101 GLN A N 1
ATOM 768 C CA . GLN A 1 101 ? -15.374 10.027 3.736 1.00 97.75 101 GLN A CA 1
ATOM 769 C C . GLN A 1 101 ? -15.029 9.642 5.179 1.00 97.75 101 GLN A C 1
ATOM 771 O O . GLN A 1 101 ? -15.060 8.464 5.539 1.00 97.75 101 GLN A O 1
ATOM 776 N N . VAL A 1 102 ? -14.609 10.622 5.989 1.00 96.19 102 VAL A N 1
ATOM 777 C CA . VAL A 1 102 ? -13.974 10.383 7.304 1.00 96.19 102 VAL A CA 1
ATOM 778 C C . VAL A 1 102 ? -14.838 9.541 8.234 1.00 96.19 102 VAL A C 1
ATOM 780 O O . VAL A 1 102 ? -14.334 8.610 8.858 1.00 96.19 102 VAL A O 1
ATOM 783 N N . GLU A 1 103 ? -16.140 9.816 8.307 1.00 96.56 103 GLU A N 1
ATOM 784 C CA . GLU A 1 103 ? -17.055 9.044 9.153 1.00 96.56 103 GLU A CA 1
ATOM 785 C C . GLU A 1 103 ? -17.114 7.570 8.737 1.00 96.56 103 GLU A C 1
ATOM 787 O O . GLU A 1 103 ? -17.061 6.680 9.587 1.00 96.56 103 GLU A O 1
ATOM 792 N N . GLU A 1 104 ? -17.154 7.298 7.432 1.00 98.00 104 GLU A N 1
ATOM 793 C CA . GLU A 1 104 ? -17.137 5.937 6.893 1.00 98.00 104 GLU A CA 1
ATOM 794 C C . GLU A 1 104 ? -15.801 5.244 7.162 1.00 98.00 104 GLU A C 1
ATOM 796 O O . GLU A 1 104 ? -15.777 4.070 7.537 1.00 98.00 104 GLU A O 1
ATOM 801 N N . LEU A 1 105 ? -14.685 5.972 7.054 1.00 98.31 105 LEU A N 1
ATOM 802 C CA . LEU A 1 105 ? -13.366 5.453 7.407 1.00 98.31 105 LEU A CA 1
ATOM 803 C C . LEU A 1 105 ? -13.294 5.084 8.897 1.00 98.31 105 LEU A C 1
ATOM 805 O O . LEU A 1 105 ? -12.876 3.975 9.234 1.00 98.31 105 LEU A O 1
ATOM 809 N N . VAL A 1 106 ? -13.756 5.958 9.795 1.00 98.19 106 VAL A N 1
ATOM 810 C CA . VAL A 1 106 ? -13.762 5.713 11.249 1.00 98.19 106 VAL A CA 1
ATOM 811 C C . VAL A 1 106 ? -14.663 4.529 11.616 1.00 98.19 106 VAL A C 1
ATOM 813 O O . VAL A 1 106 ? -14.270 3.692 12.435 1.00 98.19 106 VAL A O 1
ATOM 816 N N . LYS A 1 107 ? -15.829 4.380 10.969 1.00 98.31 107 LYS A N 1
ATOM 817 C CA . LYS A 1 107 ? -16.728 3.221 11.155 1.00 98.31 107 LYS A CA 1
ATOM 818 C C . LYS A 1 107 ? -16.044 1.887 10.850 1.00 98.31 107 LYS A C 1
ATOM 820 O O . LYS A 1 107 ? -16.407 0.870 11.445 1.00 98.31 107 LYS A O 1
ATOM 825 N N . THR A 1 108 ? -15.021 1.873 9.989 1.00 98.00 108 THR A N 1
ATOM 826 C CA . THR A 1 108 ? -14.257 0.649 9.707 1.00 98.00 108 THR A CA 1
ATOM 827 C C . THR A 1 108 ? -13.403 0.177 10.881 1.00 98.00 108 THR A C 1
ATOM 829 O O . THR A 1 108 ? -12.980 -0.980 10.871 1.00 98.00 108 THR A O 1
ATOM 832 N N . LYS A 1 109 ? -13.167 1.004 11.910 1.00 97.94 109 LYS A N 1
ATOM 833 C CA . LYS A 1 109 ? -12.348 0.653 13.085 1.00 97.94 109 LYS A CA 1
ATOM 834 C C . LYS A 1 109 ? -11.003 0.035 12.677 1.00 97.94 109 LYS A C 1
ATOM 836 O O . LYS A 1 109 ? -10.639 -1.033 13.166 1.00 97.94 109 LYS A O 1
ATOM 841 N N . SER A 1 110 ? -10.331 0.619 11.688 1.00 98.50 110 SER A N 1
ATOM 842 C CA . SER A 1 110 ? -9.025 0.147 11.229 1.00 98.50 110 SER A CA 1
ATOM 843 C C . SER A 1 110 ? -7.967 0.329 12.317 1.00 98.50 110 SER A C 1
ATOM 845 O O . SER A 1 110 ? -7.908 1.383 12.946 1.00 98.50 110 SER A O 1
ATOM 847 N N . ASP A 1 111 ? -7.090 -0.658 12.482 1.00 98.69 111 ASP A N 1
ATOM 848 C CA . ASP A 1 111 ? -5.921 -0.568 13.364 1.00 98.69 111 ASP A CA 1
ATOM 849 C C . ASP A 1 111 ? -4.842 0.346 12.765 1.00 98.69 111 ASP A C 1
ATOM 851 O O . ASP A 1 111 ? -4.046 0.949 13.486 1.00 98.69 111 ASP A O 1
ATOM 855 N N . VAL A 1 112 ? -4.791 0.407 11.432 1.00 98.75 112 VAL A N 1
ATOM 856 C CA . VAL A 1 112 ? -3.854 1.219 10.659 1.00 98.75 112 VAL A CA 1
ATOM 857 C C . VAL A 1 112 ? -4.457 1.575 9.302 1.00 98.75 112 VAL A C 1
ATOM 859 O O . VAL A 1 112 ? -5.120 0.750 8.663 1.00 98.75 112 VAL A O 1
ATOM 862 N N . VAL A 1 113 ? -4.198 2.802 8.868 1.00 98.88 113 VAL A N 1
ATOM 863 C CA . VAL A 1 113 ? -4.491 3.314 7.533 1.00 98.88 113 VAL A CA 1
ATOM 864 C C . VAL A 1 113 ? -3.197 3.333 6.718 1.00 98.88 113 VAL A C 1
ATOM 866 O O . VAL A 1 113 ? -2.146 3.757 7.204 1.00 98.88 113 VAL A O 1
ATOM 869 N N . ILE A 1 114 ? -3.270 2.879 5.472 1.00 98.81 114 ILE A N 1
ATOM 870 C CA . ILE A 1 114 ? -2.206 2.994 4.479 1.00 98.81 114 ILE A CA 1
ATOM 871 C C . ILE A 1 114 ? -2.697 3.931 3.384 1.00 98.81 114 ILE A C 1
ATOM 873 O O . ILE A 1 114 ? -3.788 3.743 2.849 1.00 98.81 114 ILE A O 1
ATOM 877 N N . ALA A 1 115 ? -1.900 4.939 3.055 1.00 98.38 115 ALA A N 1
ATOM 878 C CA . ALA A 1 115 ? -2.206 5.885 1.993 1.00 98.38 115 ALA A CA 1
ATOM 879 C C . ALA A 1 115 ? -0.925 6.319 1.268 1.00 98.38 115 ALA A C 1
ATOM 881 O O . ALA A 1 115 ? 0.195 6.078 1.727 1.00 98.38 115 ALA A O 1
ATOM 882 N N . SER A 1 116 ? -1.097 6.952 0.112 1.00 97.31 116 SER A N 1
ATOM 883 C CA . SER A 1 116 ? -0.006 7.554 -0.662 1.00 97.31 116 SER A CA 1
ATOM 884 C C . SER A 1 116 ? -0.131 9.072 -0.757 1.00 97.31 116 SER A C 1
ATOM 886 O O . SER A 1 116 ? 0.880 9.768 -0.828 1.00 97.31 116 SER A O 1
ATOM 888 N N . ASP A 1 117 ? -1.367 9.574 -0.763 1.00 96.50 117 ASP A N 1
ATOM 889 C CA . ASP A 1 117 ? -1.691 10.989 -0.870 1.00 96.50 117 ASP A CA 1
ATOM 890 C C . ASP A 1 117 ? -1.548 11.707 0.482 1.00 96.50 117 ASP A C 1
ATOM 892 O O . ASP A 1 117 ? -1.996 11.221 1.522 1.00 96.50 117 ASP A O 1
ATOM 896 N N . GLN A 1 118 ? -0.916 12.880 0.474 1.00 95.31 118 GLN A N 1
ATOM 897 C CA . GLN A 1 118 ? -0.615 13.623 1.701 1.00 95.31 118 GLN A CA 1
ATOM 898 C C . GLN A 1 118 ? -1.860 14.234 2.354 1.00 95.31 118 GLN A C 1
ATOM 900 O O . GLN A 1 118 ? -1.917 14.319 3.583 1.00 95.31 118 GLN A O 1
ATOM 905 N N . ALA A 1 119 ? -2.870 14.629 1.571 1.00 95.88 119 ALA A N 1
ATOM 906 C CA . ALA A 1 119 ? -4.120 15.142 2.124 1.00 95.88 119 ALA A CA 1
ATOM 907 C C . ALA A 1 119 ? -4.884 14.017 2.834 1.00 95.88 119 ALA A C 1
ATOM 909 O O . ALA A 1 119 ? -5.281 14.187 3.987 1.00 95.88 119 ALA A O 1
ATOM 910 N N . GLN A 1 120 ? -4.961 12.837 2.212 1.00 97.38 120 GLN A N 1
ATOM 911 C CA . GLN A 1 120 ? -5.543 11.636 2.816 1.00 97.38 120 GLN A CA 1
ATOM 912 C C . GLN A 1 120 ? -4.835 11.229 4.118 1.00 97.38 120 GLN A C 1
ATOM 914 O O . GLN A 1 120 ? -5.485 10.884 5.110 1.00 97.38 120 GLN A O 1
ATOM 919 N N . ILE A 1 121 ? -3.499 11.295 4.144 1.00 97.88 121 ILE A N 1
ATOM 920 C CA . ILE A 1 121 ? -2.705 11.010 5.347 1.00 97.88 121 ILE A CA 1
ATOM 921 C C . ILE A 1 121 ? -3.037 12.002 6.464 1.00 97.88 121 ILE A C 1
ATOM 923 O O . ILE A 1 121 ? -3.303 11.594 7.598 1.00 97.88 121 ILE A O 1
ATOM 927 N N . LYS A 1 122 ? -3.038 13.302 6.153 1.00 97.25 122 LYS A N 1
ATOM 928 C CA . LYS A 1 122 ? -3.350 14.364 7.116 1.00 97.25 122 LYS A CA 1
ATOM 929 C C . LYS A 1 122 ? -4.752 14.190 7.700 1.00 97.25 122 LYS A C 1
ATOM 931 O O . LYS A 1 122 ? -4.906 14.219 8.919 1.00 97.25 122 LYS A O 1
ATOM 936 N N . GLU A 1 123 ? -5.744 13.975 6.847 1.00 97.69 123 GLU A N 1
ATOM 937 C CA . GLU A 1 123 ? -7.148 13.814 7.229 1.00 97.69 123 GLU A CA 1
ATOM 938 C C . GLU A 1 123 ? -7.362 12.567 8.107 1.00 97.69 123 GLU A C 1
ATOM 940 O O . GLU A 1 123 ? -7.972 12.645 9.176 1.00 97.69 123 GLU A O 1
ATOM 945 N N . SER A 1 124 ? -6.748 11.433 7.750 1.00 98.19 124 SER A N 1
ATOM 946 C CA . SER A 1 124 ? -6.805 10.201 8.555 1.00 98.19 124 SER A CA 1
ATOM 947 C C . SER A 1 124 ? -6.186 10.384 9.949 1.00 98.19 124 SER A C 1
ATOM 949 O O . SER A 1 124 ? -6.726 9.911 10.953 1.00 98.19 124 SER A O 1
ATOM 951 N N . ARG A 1 125 ? -5.072 11.123 10.045 1.00 97.81 125 ARG A N 1
ATOM 952 C CA . ARG A 1 125 ? -4.426 11.444 11.330 1.00 97.81 125 ARG A CA 1
ATOM 953 C C . ARG A 1 125 ? -5.246 12.418 12.172 1.00 97.81 125 ARG A C 1
ATOM 955 O O . ARG A 1 125 ? -5.291 12.257 13.390 1.00 97.81 125 ARG A O 1
ATOM 962 N N . GLN A 1 126 ? -5.924 13.389 11.556 1.00 97.69 126 GLN A N 1
ATOM 963 C CA . GLN A 1 126 ? -6.866 14.279 12.251 1.00 97.69 126 GLN A CA 1
ATOM 964 C C . GLN A 1 126 ? -8.040 13.496 12.857 1.00 97.69 126 GLN A C 1
ATOM 966 O O . GLN A 1 126 ? -8.469 13.797 13.970 1.00 97.69 126 GLN A O 1
ATOM 971 N N . ALA A 1 127 ? -8.474 12.421 12.193 1.00 97.50 127 ALA A N 1
ATOM 972 C CA . ALA A 1 127 ? -9.429 11.450 12.727 1.00 97.50 127 ALA A CA 1
ATOM 973 C C . ALA A 1 127 ? -8.832 10.491 13.785 1.00 97.50 127 ALA A C 1
ATOM 975 O O . ALA A 1 127 ? -9.503 9.560 14.228 1.00 97.50 127 ALA A O 1
ATOM 976 N N . LYS A 1 128 ? -7.583 10.722 14.219 1.00 97.50 128 LYS A N 1
ATOM 977 C CA . LYS A 1 128 ? -6.841 9.938 15.224 1.00 97.50 128 LYS A CA 1
ATOM 978 C C . LYS A 1 128 ? -6.579 8.482 14.820 1.00 97.50 128 LYS A C 1
ATOM 980 O O . LYS A 1 128 ? -6.359 7.636 15.686 1.00 97.50 128 LYS A O 1
ATOM 985 N N . LEU A 1 129 ? -6.559 8.187 13.520 1.00 98.31 129 LEU A N 1
ATOM 986 C CA . LEU A 1 129 ? -6.207 6.866 13.005 1.00 98.31 129 LEU A CA 1
ATOM 987 C C . LEU A 1 129 ? -4.688 6.774 12.767 1.00 98.31 129 LEU A C 1
ATOM 989 O O . LEU A 1 129 ? -4.120 7.650 12.100 1.00 98.31 129 LEU A O 1
ATOM 993 N N . PRO A 1 130 ? -4.000 5.722 13.257 1.00 98.31 130 PRO A N 1
ATOM 994 C CA . PRO A 1 130 ? -2.604 5.479 12.907 1.00 98.31 130 PRO A CA 1
ATOM 995 C C . PRO A 1 130 ? -2.464 5.345 11.392 1.00 98.31 130 PRO A C 1
ATOM 997 O O . PRO A 1 130 ? -3.087 4.473 10.797 1.00 98.31 130 PRO A O 1
ATOM 1000 N N . THR A 1 131 ? -1.669 6.208 10.762 1.00 98.75 131 THR A N 1
ATOM 1001 C CA . THR A 1 131 ? -1.619 6.302 9.296 1.00 98.75 131 THR A CA 1
ATOM 1002 C C . THR A 1 131 ? -0.185 6.344 8.799 1.00 98.75 131 THR A C 1
ATOM 1004 O O . THR A 1 131 ? 0.592 7.190 9.251 1.00 98.75 131 THR A O 1
ATOM 1007 N N . ILE A 1 132 ? 0.141 5.459 7.858 1.00 98.56 132 ILE A N 1
ATOM 1008 C CA . ILE A 1 132 ? 1.464 5.358 7.237 1.00 98.56 132 ILE A CA 1
ATOM 1009 C C . ILE A 1 132 ? 1.426 5.738 5.755 1.00 98.56 132 ILE A C 1
ATOM 1011 O O . ILE A 1 132 ? 0.478 5.406 5.037 1.00 98.56 132 ILE A O 1
ATOM 1015 N N . ASN A 1 133 ? 2.495 6.380 5.286 1.00 98.62 133 ASN A N 1
ATOM 1016 C CA . ASN A 1 133 ? 2.751 6.559 3.865 1.00 98.62 133 ASN A CA 1
ATOM 1017 C C . ASN A 1 133 ? 3.442 5.315 3.268 1.00 98.62 133 ASN A C 1
ATOM 1019 O O . ASN A 1 133 ? 4.508 4.910 3.737 1.00 98.62 133 ASN A O 1
ATOM 1023 N N . ALA A 1 134 ? 2.866 4.730 2.214 1.00 98.31 134 ALA A N 1
ATOM 1024 C CA . ALA A 1 134 ? 3.451 3.591 1.490 1.00 98.31 134 ALA A CA 1
ATOM 1025 C C . ALA A 1 134 ? 3.940 3.923 0.064 1.00 98.31 134 ALA A C 1
ATOM 1027 O O . ALA A 1 134 ? 4.331 3.010 -0.665 1.00 98.31 134 ALA A O 1
ATOM 1028 N N . MET A 1 135 ? 3.939 5.199 -0.334 1.00 97.94 135 MET A N 1
ATOM 1029 C CA . MET A 1 135 ? 4.259 5.672 -1.685 1.00 97.94 135 MET A CA 1
ATOM 1030 C C . MET A 1 135 ? 5.642 5.207 -2.167 1.00 97.94 135 MET A C 1
ATOM 1032 O O . MET A 1 135 ? 6.616 5.180 -1.414 1.00 97.94 135 MET A O 1
ATOM 1036 N N . TYR A 1 136 ? 5.738 4.901 -3.460 1.00 97.56 136 TYR A N 1
ATOM 1037 C CA . TYR A 1 136 ? 6.992 4.653 -4.166 1.00 97.56 136 TYR A CA 1
ATOM 1038 C C . TYR A 1 136 ? 6.879 5.087 -5.630 1.00 97.56 136 TYR A C 1
ATOM 1040 O O . TYR A 1 136 ? 5.786 5.118 -6.191 1.00 97.56 136 TYR A O 1
ATOM 1048 N N . THR A 1 137 ? 8.019 5.381 -6.257 1.00 96.69 137 THR A N 1
ATOM 1049 C CA . THR A 1 137 ? 8.104 5.810 -7.666 1.00 96.69 137 THR A CA 1
ATOM 1050 C C . THR A 1 137 ? 9.101 4.995 -8.491 1.00 96.69 137 THR A C 1
ATOM 1052 O O . THR A 1 137 ? 9.188 5.167 -9.702 1.00 96.69 137 THR A O 1
ATOM 1055 N N . ASP A 1 138 ? 9.843 4.083 -7.860 1.00 97.44 138 ASP A N 1
ATOM 1056 C CA . ASP A 1 138 ? 10.850 3.244 -8.502 1.00 97.44 138 ASP A CA 1
ATOM 1057 C C . ASP A 1 138 ? 10.877 1.823 -7.905 1.00 97.44 138 ASP A C 1
ATOM 1059 O O . ASP A 1 138 ? 10.208 1.513 -6.915 1.00 97.44 138 ASP A O 1
ATOM 1063 N N . PHE A 1 139 ? 11.673 0.927 -8.499 1.00 97.88 139 PHE A N 1
ATOM 1064 C CA . PHE A 1 139 ? 11.783 -0.455 -8.018 1.00 97.88 139 PHE A CA 1
ATOM 1065 C C . PHE A 1 139 ? 12.424 -0.566 -6.628 1.00 97.88 139 PHE A C 1
ATOM 1067 O O . PHE A 1 139 ? 12.127 -1.500 -5.879 1.00 97.88 139 PHE A O 1
ATOM 1074 N N . THR A 1 140 ? 13.308 0.364 -6.256 1.00 98.06 140 THR A N 1
ATOM 1075 C CA . THR A 1 140 ? 13.907 0.384 -4.915 1.00 98.06 140 THR A CA 1
ATOM 1076 C C . THR A 1 140 ? 12.853 0.723 -3.865 1.00 98.06 140 THR A C 1
ATOM 1078 O O . THR A 1 140 ? 12.742 0.028 -2.852 1.00 98.06 140 THR A O 1
ATOM 1081 N N . GLY A 1 141 ? 12.051 1.751 -4.126 1.00 98.31 141 GLY A N 1
ATOM 1082 C CA . GLY A 1 141 ? 10.910 2.172 -3.332 1.00 98.31 141 GLY A CA 1
ATOM 1083 C C . GLY A 1 141 ? 9.834 1.096 -3.264 1.00 98.31 141 GLY A C 1
ATOM 1084 O O . GLY A 1 141 ? 9.370 0.804 -2.169 1.00 98.31 141 GLY A O 1
ATOM 1085 N N . LEU A 1 142 ? 9.513 0.424 -4.376 1.00 98.56 142 LEU A N 1
ATOM 1086 C CA . LEU A 1 142 ? 8.576 -0.705 -4.385 1.00 98.56 142 LEU A CA 1
ATOM 1087 C C . LEU A 1 142 ? 9.023 -1.806 -3.416 1.00 98.56 142 LEU A C 1
ATOM 1089 O O . LEU A 1 142 ? 8.242 -2.235 -2.570 1.00 98.56 142 LEU A O 1
ATOM 1093 N N . LYS A 1 143 ? 10.294 -2.232 -3.466 1.00 98.69 143 LYS A N 1
ATOM 1094 C CA . LYS A 1 143 ? 10.819 -3.254 -2.538 1.00 98.69 143 LYS A CA 1
ATOM 1095 C C . LYS A 1 143 ? 10.717 -2.824 -1.071 1.00 98.69 143 LYS A C 1
ATOM 1097 O O . LYS A 1 143 ? 10.403 -3.646 -0.200 1.00 98.69 143 LYS A O 1
ATOM 1102 N N . LYS A 1 144 ? 10.986 -1.544 -0.787 1.00 98.69 144 LYS A N 1
ATOM 1103 C CA . LYS A 1 144 ? 10.844 -0.960 0.556 1.00 98.69 144 LYS A CA 1
ATOM 1104 C C . LYS A 1 144 ? 9.379 -0.924 0.994 1.00 98.69 144 LYS A C 1
ATOM 1106 O O . LYS A 1 144 ? 9.093 -1.374 2.097 1.00 98.69 144 LYS A O 1
ATOM 1111 N N . SER A 1 145 ? 8.469 -0.499 0.122 1.00 98.75 145 SER A N 1
ATOM 1112 C CA . SER A 1 145 ? 7.027 -0.452 0.379 1.00 98.75 145 SER A CA 1
ATOM 1113 C C . SER A 1 145 ? 6.443 -1.850 0.618 1.00 98.75 145 SER A C 1
ATOM 1115 O O . SER A 1 145 ? 5.750 -2.064 1.607 1.00 98.75 145 SER A O 1
ATOM 1117 N N . VAL A 1 146 ? 6.843 -2.861 -0.164 1.00 98.81 146 VAL A N 1
ATOM 1118 C CA . VAL A 1 146 ? 6.471 -4.268 0.090 1.00 98.81 146 VAL A CA 1
ATOM 1119 C C . VAL A 1 146 ? 6.947 -4.734 1.464 1.00 98.81 146 VAL A C 1
ATOM 1121 O O . VAL A 1 146 ? 6.200 -5.376 2.202 1.00 98.81 146 VAL A O 1
ATOM 1124 N N . THR A 1 147 ? 8.178 -4.385 1.844 1.00 98.81 147 THR A N 1
ATOM 1125 C CA . THR A 1 147 ? 8.719 -4.718 3.170 1.00 98.81 147 THR A CA 1
ATOM 1126 C C . THR A 1 147 ? 7.958 -3.995 4.284 1.00 98.81 147 THR A C 1
ATOM 1128 O O . THR A 1 147 ? 7.623 -4.613 5.294 1.00 98.81 147 THR A O 1
ATOM 1131 N N . LEU A 1 148 ? 7.649 -2.709 4.098 1.00 98.81 148 LEU A N 1
ATOM 1132 C CA . LEU A 1 148 ? 6.857 -1.899 5.021 1.00 98.81 148 LEU A CA 1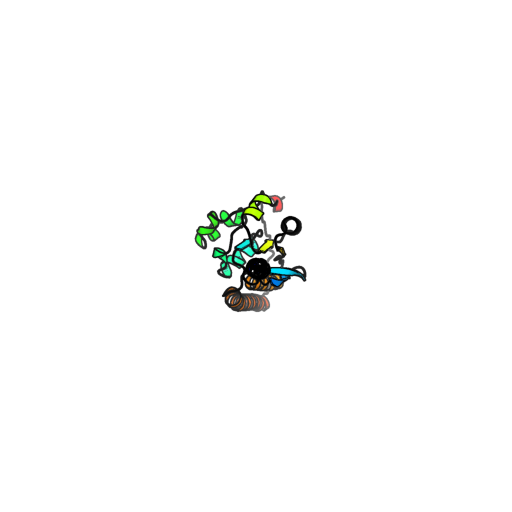
ATOM 1133 C C . LEU A 1 148 ? 5.470 -2.514 5.230 1.00 98.81 148 LEU A C 1
ATOM 1135 O O . LEU A 1 148 ? 5.105 -2.822 6.364 1.00 98.81 148 LEU A O 1
ATOM 1139 N N . THR A 1 149 ? 4.730 -2.766 4.153 1.00 98.81 149 THR A N 1
ATOM 1140 C CA . THR A 1 149 ? 3.383 -3.346 4.203 1.00 98.81 149 THR A CA 1
ATOM 1141 C C . THR A 1 149 ? 3.405 -4.740 4.823 1.00 98.81 149 THR A C 1
ATOM 1143 O O . THR A 1 149 ? 2.572 -5.050 5.674 1.00 98.81 149 THR A O 1
ATOM 1146 N N . ALA A 1 150 ? 4.412 -5.564 4.522 1.00 98.75 150 ALA A N 1
ATOM 1147 C CA . ALA A 1 150 ? 4.592 -6.860 5.171 1.00 98.75 150 ALA A CA 1
ATOM 1148 C C . ALA A 1 150 ? 4.849 -6.742 6.676 1.00 98.75 150 ALA A C 1
ATOM 1150 O O . ALA A 1 150 ? 4.283 -7.503 7.464 1.00 98.75 150 ALA A O 1
ATOM 1151 N N . ASN A 1 151 ? 5.664 -5.773 7.088 1.00 98.38 151 ASN A N 1
ATOM 1152 C CA . ASN A 1 151 ? 5.910 -5.495 8.496 1.00 98.38 151 ASN A CA 1
ATOM 1153 C C . ASN A 1 151 ? 4.651 -4.982 9.193 1.00 98.38 151 ASN A C 1
ATOM 1155 O O . ASN A 1 151 ? 4.431 -5.344 10.343 1.00 98.38 151 ASN A O 1
ATOM 1159 N N . VAL A 1 152 ? 3.818 -4.173 8.537 1.00 98.56 152 VAL A N 1
ATOM 1160 C CA . VAL A 1 152 ? 2.537 -3.680 9.072 1.00 98.56 152 VAL A CA 1
ATOM 1161 C C . VAL A 1 152 ? 1.554 -4.832 9.258 1.00 98.56 152 VAL A C 1
ATOM 1163 O O . VAL A 1 152 ? 1.037 -5.020 10.359 1.00 98.56 152 VAL A O 1
ATOM 1166 N N . LEU A 1 153 ? 1.368 -5.658 8.227 1.00 98.56 153 LEU A N 1
ATOM 1167 C CA . LEU A 1 153 ? 0.493 -6.828 8.273 1.00 98.56 153 LEU A CA 1
ATOM 1168 C C . LEU A 1 153 ? 0.973 -7.870 9.294 1.00 98.56 153 LEU A C 1
ATOM 1170 O O . LEU A 1 153 ? 0.147 -8.521 9.938 1.00 98.56 153 LEU A O 1
ATOM 1174 N N . GLY A 1 154 ? 2.287 -8.042 9.456 1.00 97.56 154 GLY A N 1
ATOM 1175 C CA . GLY A 1 154 ? 2.878 -9.048 10.337 1.00 97.56 154 GLY A CA 1
ATOM 1176 C C . GLY A 1 154 ? 2.519 -10.485 9.934 1.00 97.56 154 GLY A C 1
ATOM 1177 O O . GLY A 1 154 ? 2.147 -10.764 8.790 1.00 97.56 154 GLY A O 1
ATOM 1178 N N . GLY A 1 155 ? 2.627 -11.422 10.881 1.00 96.19 155 GLY A N 1
ATOM 1179 C CA . GLY A 1 155 ? 2.340 -12.841 10.641 1.00 96.19 155 GLY A CA 1
ATOM 1180 C C . GLY A 1 155 ? 3.261 -13.447 9.577 1.00 96.19 155 GLY A C 1
ATOM 1181 O O . GLY A 1 155 ? 4.478 -13.297 9.646 1.00 96.19 155 GLY A O 1
ATOM 1182 N N . ASN A 1 156 ? 2.682 -14.119 8.578 1.00 96.94 156 ASN A N 1
ATOM 1183 C CA . ASN A 1 156 ? 3.443 -14.728 7.481 1.00 96.94 156 ASN A CA 1
ATOM 1184 C C . ASN A 1 156 ? 3.909 -13.718 6.417 1.00 96.94 156 ASN A C 1
ATOM 1186 O O . ASN A 1 156 ? 4.798 -14.049 5.633 1.00 96.94 156 ASN A O 1
ATOM 1190 N N . SER A 1 157 ? 3.371 -12.495 6.405 1.00 98.38 157 SER A N 1
ATOM 1191 C CA . SER A 1 157 ? 3.636 -11.493 5.361 1.00 98.38 157 SER A CA 1
ATOM 1192 C C . SER A 1 157 ? 5.134 -11.205 5.171 1.00 98.38 157 SER A C 1
ATOM 1194 O O . SER A 1 157 ? 5.605 -11.276 4.037 1.00 98.38 157 SER A O 1
ATOM 1196 N N . PRO A 1 158 ? 5.954 -10.993 6.228 1.00 98.19 158 PRO A N 1
ATO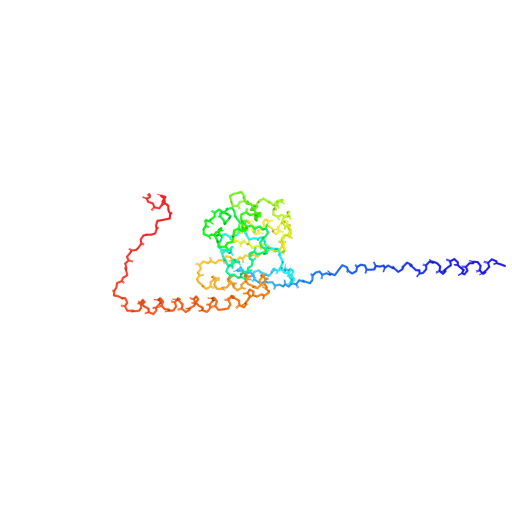M 1197 C CA . PRO A 1 158 ? 7.399 -10.799 6.056 1.00 98.19 158 PRO A CA 1
ATOM 1198 C C . PRO A 1 158 ? 8.121 -12.003 5.435 1.00 98.19 158 PRO A C 1
ATOM 1200 O O . PRO A 1 158 ? 9.146 -11.833 4.776 1.00 98.19 158 PRO A O 1
ATOM 1203 N N . ARG A 1 159 ? 7.607 -13.228 5.622 1.00 98.19 159 ARG A N 1
ATOM 1204 C CA . ARG A 1 159 ? 8.168 -14.441 5.005 1.00 98.19 159 ARG A CA 1
ATOM 1205 C C . ARG A 1 159 ? 7.843 -14.530 3.513 1.00 98.19 159 ARG A C 1
ATOM 1207 O O . ARG A 1 159 ? 8.643 -15.111 2.792 1.00 98.19 159 ARG A O 1
ATOM 1214 N N . ILE A 1 160 ? 6.738 -13.932 3.064 1.00 98.62 160 ILE A N 1
ATOM 1215 C CA . ILE A 1 160 ? 6.350 -13.830 1.646 1.00 98.62 160 ILE A CA 1
ATOM 1216 C C . ILE A 1 160 ? 7.085 -12.665 0.960 1.00 98.62 160 ILE A C 1
ATOM 1218 O O . ILE A 1 160 ? 7.581 -12.807 -0.154 1.00 98.62 160 ILE A O 1
ATOM 1222 N N . ALA A 1 161 ? 7.250 -11.532 1.650 1.00 98.75 161 ALA A N 1
ATOM 1223 C CA . ALA A 1 161 ? 7.915 -10.344 1.107 1.00 98.75 161 ALA A CA 1
ATOM 1224 C C . ALA A 1 161 ? 9.378 -10.585 0.703 1.00 98.75 161 ALA A C 1
ATOM 1226 O O . ALA A 1 161 ? 9.838 -10.078 -0.319 1.00 98.75 161 ALA A O 1
ATOM 1227 N N . ARG A 1 162 ? 10.127 -11.357 1.504 1.00 98.25 162 ARG A N 1
ATOM 1228 C CA . ARG A 1 162 ? 11.546 -11.650 1.241 1.00 98.25 162 ARG A CA 1
ATOM 1229 C C . ARG A 1 162 ? 11.787 -12.352 -0.105 1.00 98.25 162 ARG A C 1
ATOM 1231 O O . ARG A 1 162 ? 12.581 -11.818 -0.881 1.00 98.25 162 ARG A O 1
ATOM 1238 N N . PRO A 1 163 ? 11.163 -13.510 -0.406 1.00 98.44 163 PRO A N 1
ATOM 1239 C CA . PRO A 1 163 ? 11.342 -14.165 -1.697 1.00 98.44 163 PRO A CA 1
ATOM 1240 C C . PRO A 1 163 ? 10.827 -13.305 -2.852 1.00 98.44 163 PRO A C 1
ATOM 1242 O O . PRO A 1 163 ? 11.544 -13.193 -3.840 1.00 98.44 163 PRO A O 1
ATOM 1245 N N . TYR A 1 164 ? 9.697 -12.604 -2.703 1.00 98.62 164 TYR A N 1
ATOM 1246 C CA . TYR A 1 164 ? 9.218 -11.673 -3.733 1.00 98.62 164 TYR A CA 1
ATOM 1247 C C . TYR A 1 164 ? 10.258 -10.590 -4.073 1.00 98.62 164 TYR A C 1
ATOM 1249 O O . TYR A 1 164 ? 10.600 -10.386 -5.234 1.00 98.62 164 TYR A O 1
ATOM 1257 N N . ASN A 1 165 ? 10.838 -9.925 -3.067 1.00 98.69 165 ASN A N 1
ATOM 1258 C CA . ASN A 1 165 ? 11.849 -8.888 -3.301 1.00 98.69 165 ASN A CA 1
ATOM 1259 C C . ASN A 1 165 ? 13.140 -9.445 -3.927 1.00 98.69 165 ASN A C 1
ATOM 1261 O O . ASN A 1 165 ? 13.820 -8.735 -4.682 1.00 98.69 165 ASN A O 1
ATOM 1265 N N . LYS A 1 166 ? 13.486 -10.702 -3.616 1.00 98.62 166 LYS A N 1
ATOM 1266 C CA . LYS A 1 166 ? 14.596 -11.420 -4.254 1.00 98.62 166 LYS A CA 1
ATOM 1267 C C . LYS A 1 166 ? 14.285 -11.687 -5.727 1.00 98.62 166 LYS A C 1
ATOM 1269 O O . LYS A 1 166 ? 15.105 -11.358 -6.577 1.00 98.62 166 LYS A O 1
ATOM 1274 N N . GLU A 1 167 ? 13.104 -12.215 -6.024 1.00 98.56 167 GLU A N 1
ATOM 1275 C CA . GLU A 1 167 ? 12.649 -12.497 -7.386 1.00 98.56 167 GLU A CA 1
ATOM 1276 C C . GLU A 1 167 ? 12.582 -11.227 -8.240 1.00 98.56 167 GLU A C 1
ATOM 1278 O O . GLU A 1 167 ? 13.166 -11.183 -9.318 1.00 98.56 167 GLU A O 1
ATOM 1283 N N . LEU A 1 168 ? 11.999 -10.145 -7.716 1.00 98.38 168 LEU A N 1
ATOM 1284 C CA . LEU A 1 168 ? 11.978 -8.849 -8.393 1.00 98.38 168 LEU A CA 1
ATOM 1285 C C . LEU A 1 168 ? 13.396 -8.356 -8.722 1.00 98.38 168 LEU A C 1
ATOM 1287 O O . LEU A 1 168 ? 13.653 -7.871 -9.822 1.00 98.38 168 LEU A O 1
ATOM 1291 N N . THR A 1 169 ? 14.341 -8.504 -7.789 1.00 98.50 169 THR A N 1
ATOM 1292 C CA . THR A 1 169 ? 15.744 -8.131 -8.031 1.00 98.50 169 THR A CA 1
ATOM 1293 C C . THR A 1 169 ? 16.374 -8.994 -9.127 1.00 98.50 169 THR A C 1
ATOM 1295 O O . THR A 1 169 ? 17.066 -8.461 -9.995 1.00 98.50 169 THR A O 1
ATOM 1298 N N . ASN A 1 170 ? 16.102 -10.300 -9.132 1.00 98.56 170 ASN A N 1
ATOM 1299 C CA . ASN A 1 170 ? 16.586 -11.210 -10.168 1.00 98.56 170 ASN A CA 1
ATOM 1300 C C . ASN A 1 170 ? 16.022 -10.851 -11.548 1.00 98.56 170 ASN A C 1
ATOM 1302 O O . ASN A 1 170 ? 16.790 -10.761 -12.501 1.00 98.56 170 ASN A O 1
ATOM 1306 N N . ASN A 1 171 ? 14.723 -10.561 -11.648 1.00 98.38 171 ASN A N 1
ATOM 1307 C CA . ASN A 1 171 ? 14.078 -10.185 -12.908 1.00 98.38 171 ASN A CA 1
ATOM 1308 C C . ASN A 1 171 ? 14.631 -8.862 -13.456 1.00 98.38 171 ASN A C 1
ATOM 1310 O O . ASN A 1 171 ? 14.931 -8.758 -14.644 1.00 98.38 171 ASN A O 1
ATOM 1314 N N . ILE A 1 172 ? 14.855 -7.867 -12.590 1.00 97.75 172 ILE A N 1
ATOM 1315 C CA . ILE A 1 172 ? 15.507 -6.608 -12.985 1.00 97.75 172 ILE A CA 1
ATOM 1316 C C . ILE A 1 172 ? 16.919 -6.873 -13.523 1.00 97.75 172 ILE A C 1
ATOM 1318 O O . ILE A 1 172 ? 17.314 -6.289 -14.533 1.00 97.75 172 ILE A O 1
ATOM 1322 N N . ASN A 1 173 ? 17.689 -7.745 -12.868 1.00 98.06 173 ASN A N 1
ATOM 1323 C CA . ASN A 1 173 ? 19.039 -8.089 -13.311 1.00 98.06 173 ASN A CA 1
ATOM 1324 C C . ASN A 1 173 ? 19.036 -8.855 -14.639 1.00 98.06 173 ASN A C 1
ATOM 1326 O O . ASN A 1 173 ? 19.868 -8.559 -15.493 1.00 98.06 173 ASN A O 1
ATOM 1330 N N . LEU A 1 174 ? 18.085 -9.771 -14.832 1.00 97.50 174 LEU A N 1
ATOM 1331 C CA . LEU A 1 174 ? 17.901 -10.512 -16.078 1.00 97.50 174 LEU A CA 1
ATOM 1332 C C . LEU A 1 174 ? 17.642 -9.559 -17.251 1.00 97.50 174 LEU A C 1
ATOM 1334 O O . LEU A 1 174 ? 18.345 -9.607 -18.258 1.00 97.50 174 LEU A O 1
ATOM 1338 N N . VAL A 1 175 ? 16.697 -8.626 -17.090 1.00 96.25 175 VAL A N 1
ATOM 1339 C CA . VAL A 1 175 ? 16.410 -7.611 -18.115 1.00 96.25 175 VAL A CA 1
ATOM 1340 C C . VAL A 1 175 ? 17.646 -6.750 -18.379 1.00 96.25 175 VAL A C 1
ATOM 1342 O O . VAL A 1 175 ? 18.036 -6.571 -19.530 1.00 96.25 175 VAL A O 1
ATOM 1345 N N . LYS A 1 176 ? 18.330 -6.266 -17.333 1.00 95.56 176 LYS A N 1
ATOM 1346 C CA . LYS A 1 176 ? 19.575 -5.492 -17.490 1.00 95.56 176 LYS A CA 1
ATOM 1347 C C . LYS A 1 176 ? 20.657 -6.266 -18.238 1.00 95.56 176 LYS A C 1
ATOM 1349 O O . LYS A 1 176 ? 21.381 -5.661 -19.020 1.00 95.56 176 LYS A O 1
ATOM 1354 N N . GLN A 1 177 ? 20.785 -7.569 -17.996 1.00 96.56 177 GLN A N 1
ATOM 1355 C CA . GLN A 1 177 ? 21.752 -8.420 -18.680 1.00 96.56 177 GLN A CA 1
ATOM 1356 C C . GLN A 1 177 ? 21.431 -8.540 -20.170 1.00 96.56 177 GLN A C 1
ATOM 1358 O O . GLN A 1 177 ? 22.327 -8.333 -20.983 1.00 96.56 177 GLN A O 1
ATOM 1363 N N . HIS A 1 178 ? 20.171 -8.797 -20.529 1.00 93.69 178 HIS A N 1
ATOM 1364 C CA . HIS A 1 178 ? 19.748 -8.881 -21.932 1.00 93.69 178 HIS A CA 1
ATOM 1365 C C . HIS A 1 178 ? 19.904 -7.548 -22.675 1.00 93.69 178 HIS A C 1
ATOM 1367 O O . HIS A 1 178 ? 20.179 -7.529 -23.870 1.00 93.69 178 HIS A O 1
ATOM 1373 N N . LEU A 1 179 ? 19.789 -6.421 -21.971 1.00 94.44 179 LEU A N 1
ATOM 1374 C CA . LEU A 1 179 ? 19.973 -5.098 -22.566 1.00 94.44 179 LEU A CA 1
ATOM 1375 C C . LEU A 1 179 ? 21.443 -4.728 -22.825 1.00 94.44 179 LEU A C 1
ATOM 1377 O O . LEU A 1 179 ? 21.679 -3.742 -23.519 1.00 94.44 179 LEU A O 1
ATOM 1381 N N . LYS A 1 180 ? 22.432 -5.477 -22.309 1.00 94.19 180 LYS A N 1
ATOM 1382 C CA . LYS A 1 180 ? 23.861 -5.186 -22.556 1.00 94.19 180 LYS A CA 1
ATOM 1383 C C . LYS A 1 180 ? 24.281 -5.427 -24.005 1.00 94.19 180 LYS A C 1
ATOM 1385 O O . LYS A 1 180 ? 25.176 -4.743 -24.482 1.00 94.19 180 LYS A O 1
ATOM 1390 N N . SER A 1 181 ? 23.656 -6.388 -24.681 1.00 89.50 181 SER A N 1
ATOM 1391 C CA . SER A 1 181 ? 23.953 -6.753 -26.073 1.00 89.50 181 SER A CA 1
ATOM 1392 C C . SER A 1 181 ? 23.050 -6.040 -27.082 1.00 89.50 181 SER A C 1
ATOM 1394 O O . SER A 1 181 ? 22.964 -6.469 -28.227 1.00 89.50 181 SER A O 1
ATOM 1396 N N . ARG A 1 182 ? 22.320 -4.992 -26.670 1.00 90.50 182 ARG A N 1
ATOM 1397 C CA . ARG A 1 182 ? 21.417 -4.271 -27.575 1.00 90.50 182 ARG A CA 1
ATOM 1398 C C . ARG A 1 182 ? 22.211 -3.382 -28.538 1.00 90.50 182 ARG A C 1
ATOM 1400 O O . ARG A 1 182 ? 23.048 -2.595 -28.104 1.00 90.50 182 ARG A O 1
ATOM 1407 N N . GLU A 1 183 ? 21.884 -3.455 -29.822 1.00 92.50 183 GLU A N 1
ATOM 1408 C CA . GLU A 1 183 ? 22.504 -2.623 -30.866 1.00 92.50 183 GLU A CA 1
ATOM 1409 C C . GLU A 1 183 ? 21.762 -1.297 -31.082 1.00 92.50 183 GLU A C 1
ATOM 1411 O O . GLU A 1 183 ? 22.349 -0.300 -31.491 1.00 92.50 183 GLU A O 1
ATOM 1416 N N . SER A 1 184 ? 20.467 -1.255 -30.761 1.00 94.00 184 SER A N 1
ATOM 1417 C CA . SER A 1 184 ? 19.631 -0.060 -30.876 1.00 94.00 184 SER A CA 1
ATOM 1418 C C . SER A 1 184 ? 18.606 0.014 -29.740 1.00 94.00 184 SER A C 1
ATOM 1420 O O . SER A 1 184 ? 18.380 -0.951 -29.006 1.00 94.00 184 SER A O 1
ATOM 1422 N N . THR A 1 185 ? 18.023 1.197 -29.530 1.00 92.44 185 THR A N 1
ATOM 1423 C CA . THR A 1 185 ? 16.942 1.418 -28.556 1.00 92.44 185 THR A CA 1
ATOM 1424 C C . THR A 1 185 ? 15.742 2.000 -29.299 1.00 92.44 185 THR A C 1
ATOM 1426 O O . THR A 1 185 ? 15.845 3.133 -29.767 1.00 92.44 185 THR A O 1
ATOM 1429 N N . PRO A 1 186 ? 14.632 1.255 -29.450 1.00 93.94 186 PRO A N 1
ATOM 1430 C CA . PRO A 1 186 ? 13.458 1.770 -30.142 1.00 93.94 186 PRO A CA 1
ATOM 1431 C C . PRO A 1 186 ? 12.834 2.928 -29.358 1.00 93.94 186 PRO A C 1
ATOM 1433 O O . PRO A 1 186 ? 12.772 2.896 -28.126 1.00 93.94 186 PRO A O 1
ATOM 1436 N N . THR A 1 187 ? 12.338 3.933 -30.076 1.00 95.69 187 THR A N 1
ATOM 1437 C CA . THR A 1 187 ? 11.521 4.996 -29.485 1.00 95.69 187 THR A CA 1
ATOM 1438 C C . THR A 1 187 ? 10.121 4.456 -29.227 1.00 95.69 187 THR A C 1
ATOM 1440 O O . THR A 1 187 ? 9.490 3.894 -30.121 1.00 95.69 187 THR A O 1
ATOM 1443 N N . VAL A 1 188 ? 9.632 4.630 -28.001 1.00 94.12 188 VAL A N 1
ATOM 1444 C CA . VAL A 1 188 ? 8.309 4.168 -27.574 1.00 94.12 188 VAL A CA 1
ATOM 1445 C C . VAL A 1 188 ? 7.508 5.365 -27.080 1.00 94.12 188 VAL A C 1
ATOM 1447 O O . VAL A 1 188 ? 7.978 6.109 -26.221 1.00 94.12 188 VAL A O 1
ATOM 1450 N N . LEU A 1 189 ? 6.293 5.525 -27.603 1.00 93.38 189 LEU A N 1
ATOM 1451 C CA . LEU A 1 189 ? 5.305 6.478 -27.108 1.00 93.38 189 LEU A CA 1
ATOM 1452 C C . LEU A 1 189 ? 4.314 5.735 -26.207 1.00 93.38 189 LEU A C 1
ATOM 1454 O O . LEU A 1 189 ? 3.697 4.758 -26.629 1.00 93.38 189 LEU A O 1
ATOM 1458 N N . HIS A 1 190 ? 4.167 6.194 -24.968 1.00 92.75 190 HIS A N 1
ATOM 1459 C CA . HIS A 1 190 ? 3.179 5.670 -24.031 1.00 92.75 190 HIS A CA 1
ATOM 1460 C C . HIS A 1 190 ? 2.002 6.644 -23.944 1.00 92.75 190 HIS A C 1
ATOM 1462 O O . HIS A 1 190 ? 2.160 7.745 -23.426 1.00 92.75 190 HIS A O 1
ATOM 1468 N N . ILE A 1 191 ? 0.845 6.227 -24.462 1.00 93.44 191 ILE A N 1
ATOM 1469 C CA . ILE A 1 191 ? -0.416 6.981 -24.442 1.00 93.44 191 ILE A CA 1
ATOM 1470 C C . ILE A 1 191 ? -1.298 6.361 -23.363 1.00 93.44 191 ILE A C 1
ATOM 1472 O O . ILE A 1 191 ? -1.739 5.219 -23.495 1.00 93.44 191 ILE A O 1
ATOM 1476 N N . VAL A 1 192 ? -1.533 7.098 -22.285 1.00 88.19 192 VAL A N 1
ATOM 1477 C CA . VAL A 1 192 ? -2.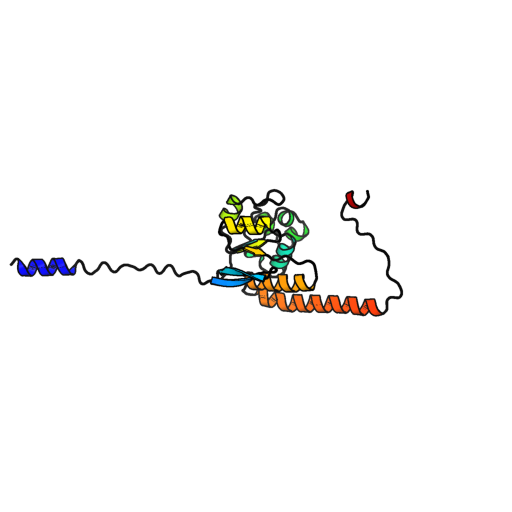377 6.678 -21.165 1.00 88.19 192 VAL A CA 1
ATOM 1478 C C . VAL A 1 192 ? -3.843 6.912 -21.502 1.00 88.19 192 VAL A C 1
ATOM 1480 O O . VAL A 1 192 ? -4.696 6.092 -21.161 1.00 88.19 192 VAL A O 1
ATOM 1483 N N . ASN A 1 193 ? -4.156 8.029 -22.156 1.00 85.12 193 ASN A N 1
ATOM 1484 C CA . ASN A 1 193 ? -5.510 8.346 -22.595 1.00 85.12 193 ASN A CA 1
ATOM 1485 C C . ASN A 1 193 ? -5.509 9.371 -23.744 1.00 85.12 193 ASN A C 1
ATOM 1487 O O . ASN A 1 193 ? -4.461 9.820 -24.199 1.00 85.12 193 ASN A O 1
ATOM 1491 N N . SER A 1 194 ? -6.698 9.752 -24.216 1.00 86.19 194 SER A N 1
ATOM 1492 C CA . SER A 1 194 ? -6.867 10.662 -25.356 1.00 86.19 194 SER A CA 1
ATOM 1493 C C . SER A 1 194 ? -6.259 12.054 -25.164 1.00 86.19 194 SER A C 1
ATOM 1495 O O . SER A 1 194 ? -6.018 12.725 -26.158 1.00 86.19 194 SER A O 1
ATOM 1497 N N . THR A 1 195 ? -6.007 12.498 -23.928 1.00 88.44 195 THR A N 1
ATOM 1498 C CA . THR A 1 195 ? -5.337 13.786 -23.666 1.00 88.44 195 THR A CA 1
ATOM 1499 C C . THR A 1 195 ? -3.842 13.760 -23.977 1.00 88.44 195 THR A C 1
ATOM 1501 O O . THR A 1 195 ? -3.270 14.815 -24.210 1.00 88.44 195 THR A O 1
ATOM 1504 N N . ASP A 1 196 ? -3.219 12.580 -24.068 1.00 83.19 196 ASP A N 1
ATOM 1505 C CA . ASP A 1 196 ? -1.810 12.455 -24.474 1.00 83.19 196 ASP A CA 1
ATOM 1506 C C . ASP A 1 196 ? -1.628 12.535 -26.005 1.00 83.19 196 ASP A C 1
ATOM 1508 O O . ASP A 1 196 ? -0.509 12.427 -26.507 1.00 83.19 196 ASP A O 1
ATOM 1512 N N . LEU A 1 197 ? -2.728 12.661 -26.760 1.00 82.62 197 LEU A N 1
ATOM 1513 C CA . LEU A 1 197 ? -2.758 12.682 -28.229 1.00 82.62 197 LEU A CA 1
ATOM 1514 C C . LEU A 1 197 ? -2.997 14.079 -28.823 1.00 82.62 197 LEU A C 1
ATOM 1516 O O . LEU A 1 197 ? -3.051 14.208 -30.047 1.00 82.62 197 LEU A O 1
ATOM 1520 N N . THR A 1 198 ? -3.180 15.094 -27.979 1.00 75.44 198 THR A N 1
ATOM 1521 C CA . THR A 1 198 ? -3.515 16.479 -28.349 1.00 75.44 198 THR A CA 1
ATOM 1522 C C . THR A 1 198 ? -2.477 17.439 -27.808 1.00 75.44 198 THR A C 1
ATOM 1524 O O . THR A 1 198 ? -2.065 18.341 -28.567 1.00 75.44 198 THR A O 1
#